Protein AF-A0A3R7ERL3-F1 (afdb_monomer_lite)

pLDDT: mean 89.27, std 12.51, range [30.55, 97.81]

InterPro domains:
  IPR003609 PAN/Apple domain [PF00024] (149-181)

Sequence (217 aa):
MCKRYGAARGHLAFLVGRNTRRVMPHLPTSTNLWLGFNWFLTTPNHSAVGWHDVDPRTPQYTTVGNEILWDPKDPLGTEPVVVSKCLTKTMFDCSVLCQLVPLTVYCEYGGQLPSENRQQLYRSDFPVQLKDNFILSSTKFLGCYREILTNSVTECAHRCTVNMECRSFYYGEYNLRCIHTLHADSLLPSAFVMNPAGWKRFAKTPNPDNRQIKGEP

Radius of gyration: 17.84 Å; chains: 1; bounding box: 47×38×49 Å

Organism: Clonorchis sinensis (NCBI:txid79923)

Foldseek 3Di:
DQCVVQVVVQFDKAFAALCLVVPLVVDALQAKAFGQWWDFQDQFAQALWAIAGLQLQARLDIDPRPSAQADPCPDPRHATGKMARSNVRHIYGAFPVRPPGDHDTDMDTNGGNDPDDDPWAWDQCPPHNCPLVLEDADPRRDADKDKDDDQDPVVLVVVLRVDPQFFKWKAAPVVRIIMTGGSHDHRHYCVVPPDSPRITMIGTDRDPPPVVVPDDD

Structure (mmCIF, N/CA/C/O backbone):
data_AF-A0A3R7ERL3-F1
#
_entry.id   AF-A0A3R7ERL3-F1
#
loop_
_atom_site.group_PDB
_atom_site.id
_atom_site.type_symbol
_atom_site.label_atom_id
_atom_site.label_alt_id
_atom_site.label_comp_id
_atom_site.label_asym_id
_atom_site.label_entity_id
_atom_site.label_seq_id
_atom_site.pdbx_PDB_ins_code
_atom_site.Cartn_x
_atom_site.Cartn_y
_atom_site.Cartn_z
_atom_site.occupancy
_atom_site.B_iso_or_equiv
_atom_site.auth_seq_id
_atom_site.auth_comp_id
_atom_site.auth_asym_id
_atom_site.auth_atom_id
_atom_site.pdbx_PDB_model_num
ATOM 1 N N . MET A 1 1 ? -4.818 -10.607 -7.099 1.00 87.06 1 MET A N 1
ATOM 2 C CA . MET A 1 1 ? -4.279 -11.777 -7.838 1.00 87.06 1 MET A CA 1
ATOM 3 C C . MET A 1 1 ? -3.222 -12.538 -7.033 1.00 87.06 1 MET A C 1
ATOM 5 O O . MET A 1 1 ? -3.475 -13.689 -6.694 1.00 87.06 1 MET A O 1
ATOM 9 N N . CYS A 1 2 ? -2.106 -11.905 -6.642 1.00 95.19 2 CYS A N 1
ATOM 10 C CA . CYS A 1 2 ? -1.005 -12.578 -5.932 1.00 95.19 2 CYS A CA 1
ATOM 11 C C . CYS A 1 2 ? -1.406 -13.307 -4.649 1.00 95.19 2 CYS A C 1
ATOM 13 O O . CYS A 1 2 ? -1.001 -14.449 -4.459 1.00 95.19 2 CYS A O 1
ATOM 15 N N . LYS A 1 3 ? -2.302 -12.732 -3.838 1.00 92.00 3 LYS A N 1
ATOM 16 C CA . LYS A 1 3 ? -2.839 -13.422 -2.658 1.00 92.00 3 LYS A CA 1
ATOM 17 C C . LYS A 1 3 ? -3.439 -14.789 -2.987 1.00 92.00 3 LYS A C 1
ATOM 19 O O . LYS A 1 3 ? -3.147 -15.758 -2.300 1.00 92.00 3 LYS A O 1
ATOM 24 N N . ARG A 1 4 ? -4.285 -14.878 -4.021 1.00 93.44 4 ARG A N 1
ATOM 25 C CA . ARG A 1 4 ? -4.931 -16.148 -4.403 1.00 93.44 4 ARG A CA 1
ATOM 26 C C . ARG A 1 4 ? -3.891 -17.148 -4.909 1.00 93.44 4 ARG A C 1
ATOM 28 O O . ARG A 1 4 ? -3.931 -18.308 -4.519 1.00 93.44 4 ARG A O 1
ATOM 35 N N . TYR A 1 5 ? -2.942 -16.672 -5.716 1.00 94.31 5 TYR A N 1
ATOM 36 C CA . TYR A 1 5 ? -1.842 -17.482 -6.237 1.00 94.31 5 TYR A CA 1
ATOM 37 C C . TYR A 1 5 ? -0.974 -18.091 -5.124 1.00 94.31 5 TYR A C 1
ATOM 39 O O . TYR A 1 5 ? -0.677 -19.287 -5.165 1.00 94.31 5 TYR A O 1
ATOM 47 N N . GLY A 1 6 ? -0.597 -17.280 -4.130 1.00 94.88 6 GLY A N 1
ATOM 48 C CA . GLY A 1 6 ? 0.190 -17.720 -2.980 1.00 94.88 6 GLY A CA 1
ATOM 49 C C . GLY A 1 6 ? -0.596 -18.641 -2.051 1.00 94.88 6 GLY A C 1
ATOM 50 O O . GLY A 1 6 ? -0.117 -19.722 -1.722 1.00 94.88 6 GLY A O 1
ATOM 51 N N . ALA A 1 7 ? -1.829 -18.272 -1.693 1.00 92.50 7 ALA A N 1
ATOM 52 C CA . ALA A 1 7 ? -2.660 -19.050 -0.772 1.00 92.50 7 ALA A CA 1
ATOM 53 C C . ALA A 1 7 ? -2.916 -20.482 -1.264 1.00 92.50 7 ALA A C 1
ATOM 55 O O . ALA A 1 7 ? -2.857 -21.411 -0.465 1.00 92.50 7 ALA A O 1
ATOM 56 N N . ALA A 1 8 ? -3.100 -20.679 -2.575 1.00 94.81 8 ALA A N 1
ATOM 57 C CA . ALA A 1 8 ? -3.238 -22.008 -3.182 1.00 94.81 8 ALA A CA 1
ATOM 58 C C . ALA A 1 8 ? -2.006 -22.919 -2.986 1.00 94.81 8 ALA A C 1
ATOM 60 O O . ALA A 1 8 ? -2.077 -24.113 -3.253 1.00 94.81 8 ALA A O 1
ATOM 61 N N . ARG A 1 9 ? -0.875 -22.357 -2.547 1.00 94.25 9 ARG A N 1
ATOM 62 C CA . ARG A 1 9 ? 0.394 -23.050 -2.283 1.00 94.25 9 ARG A CA 1
ATOM 63 C C . ARG A 1 9 ? 0.822 -22.954 -0.816 1.00 94.25 9 ARG A C 1
ATOM 65 O O . ARG A 1 9 ? 1.946 -23.309 -0.497 1.00 94.25 9 ARG A O 1
ATOM 72 N N . GLY A 1 10 ? -0.026 -22.416 0.065 1.00 92.94 10 GLY A N 1
ATOM 73 C CA . GLY A 1 10 ? 0.361 -22.124 1.449 1.00 92.94 10 GLY A CA 1
ATOM 74 C C . GLY A 1 10 ? 1.399 -21.002 1.570 1.00 92.94 10 GLY A C 1
ATOM 75 O O . GLY A 1 10 ? 2.072 -20.890 2.585 1.00 92.94 10 GLY A O 1
ATOM 76 N N . HIS A 1 11 ? 1.552 -20.157 0.549 1.00 94.69 11 HIS A N 1
ATOM 77 C CA . HIS A 1 11 ? 2.588 -19.130 0.482 1.00 94.69 11 HIS A CA 1
ATOM 78 C C . HIS A 1 11 ? 2.022 -17.717 0.643 1.00 94.69 11 HIS A C 1
ATOM 80 O O . HIS A 1 11 ? 0.964 -17.371 0.111 1.00 94.69 11 HIS A O 1
ATOM 86 N N . LEU A 1 12 ? 2.776 -16.857 1.323 1.00 93.69 12 LEU A N 1
ATOM 87 C CA . LEU A 1 12 ? 2.613 -15.420 1.196 1.00 93.69 12 LEU A CA 1
ATOM 88 C C . LEU A 1 12 ? 3.089 -15.007 -0.201 1.00 93.69 12 LEU A C 1
ATOM 90 O O . LEU A 1 12 ? 4.223 -15.290 -0.584 1.00 93.69 12 LEU A O 1
ATOM 94 N N . ALA A 1 13 ? 2.234 -14.315 -0.950 1.00 96.12 13 ALA A N 1
ATOM 95 C CA . ALA A 1 13 ? 2.609 -13.717 -2.223 1.00 96.12 13 ALA A CA 1
ATOM 96 C C . ALA A 1 13 ? 1.961 -12.341 -2.406 1.00 96.12 13 ALA A C 1
ATOM 98 O O . ALA A 1 13 ? 0.773 -12.154 -2.123 1.00 96.12 13 ALA A O 1
ATOM 99 N N . PHE A 1 14 ? 2.741 -11.385 -2.901 1.00 96.06 14 PHE A N 1
ATOM 100 C CA . PHE A 1 14 ? 2.357 -9.981 -3.085 1.00 96.06 14 PHE A CA 1
ATOM 101 C C . PHE A 1 14 ? 2.966 -9.427 -4.384 1.00 96.06 14 PHE A C 1
ATOM 103 O O . PHE A 1 14 ? 3.685 -10.145 -5.070 1.00 96.06 14 PHE A O 1
ATOM 110 N N . LEU A 1 15 ? 2.611 -8.205 -4.788 1.00 96.69 15 LEU A N 1
ATOM 111 C CA . LEU A 1 15 ? 3.139 -7.607 -6.022 1.00 96.69 15 LEU A CA 1
ATOM 112 C C . LEU A 1 15 ? 4.624 -7.274 -5.866 1.00 96.69 15 LEU A C 1
ATOM 114 O O . LEU A 1 15 ? 5.029 -6.787 -4.816 1.00 96.69 15 LEU A O 1
ATOM 118 N N . VAL A 1 16 ? 5.420 -7.479 -6.914 1.00 96.25 16 VAL A N 1
ATOM 119 C CA . VAL A 1 16 ? 6.830 -7.058 -6.915 1.00 96.25 16 VAL A CA 1
ATOM 120 C C . VAL A 1 16 ? 6.903 -5.527 -6.853 1.00 96.25 16 VAL A C 1
ATOM 122 O O . VAL A 1 16 ? 6.388 -4.856 -7.743 1.00 96.25 16 VAL A O 1
ATOM 125 N N . GLY A 1 17 ? 7.535 -4.968 -5.819 1.00 95.75 17 GLY A N 1
ATOM 126 C CA . GLY A 1 17 ? 7.789 -3.527 -5.680 1.00 95.75 17 GLY A CA 1
ATOM 127 C C . GLY A 1 17 ? 9.286 -3.233 -5.603 1.00 95.75 17 GLY A C 1
ATOM 128 O O . GLY A 1 17 ? 9.951 -3.160 -6.633 1.00 95.75 17 GLY A O 1
ATOM 129 N N . ARG A 1 18 ? 9.875 -3.133 -4.412 1.00 95.00 18 ARG A N 1
ATOM 130 C CA . ARG A 1 18 ? 11.307 -2.797 -4.218 1.00 95.00 18 ARG A CA 1
ATOM 131 C C . ARG A 1 18 ? 12.313 -3.679 -4.965 1.00 95.00 18 ARG A C 1
ATOM 133 O O . ARG A 1 18 ? 13.394 -3.219 -5.320 1.00 95.00 18 ARG A O 1
ATOM 140 N N . ASN A 1 19 ? 11.963 -4.931 -5.255 1.00 94.81 19 ASN A N 1
ATOM 141 C CA . ASN A 1 19 ? 12.823 -5.852 -6.004 1.00 94.81 19 ASN A CA 1
ATOM 142 C C . ASN A 1 19 ? 12.667 -5.739 -7.528 1.00 94.81 19 ASN A C 1
ATOM 144 O O . ASN A 1 19 ? 13.326 -6.471 -8.267 1.00 94.81 19 ASN A O 1
ATOM 148 N N . THR A 1 20 ? 11.844 -4.814 -8.025 1.00 93.12 20 THR A N 1
ATOM 149 C CA . THR A 1 20 ? 11.522 -4.681 -9.452 1.00 93.12 20 THR A CA 1
ATOM 150 C C . THR A 1 20 ? 12.764 -4.563 -10.335 1.00 93.12 20 THR A C 1
ATOM 152 O O . THR A 1 20 ? 12.839 -5.228 -11.366 1.00 93.12 20 THR A O 1
ATOM 155 N N . ARG A 1 21 ? 13.786 -3.804 -9.913 1.00 91.38 21 ARG A N 1
ATOM 156 C CA . ARG A 1 21 ? 15.048 -3.655 -10.668 1.00 91.38 21 ARG A CA 1
ATOM 157 C C . ARG A 1 21 ? 15.797 -4.971 -10.884 1.00 91.38 21 ARG A C 1
ATOM 159 O O . ARG A 1 21 ? 16.542 -5.086 -11.848 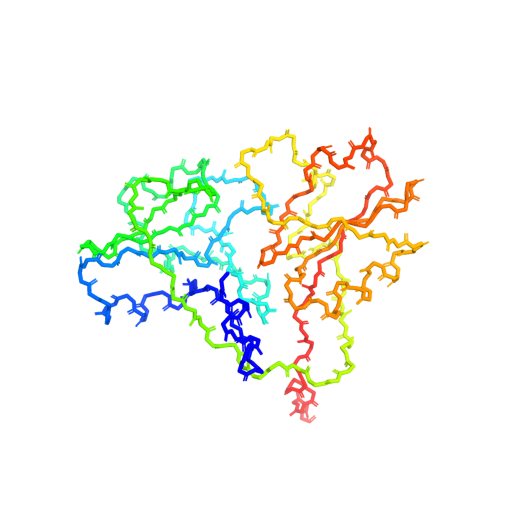1.00 91.38 21 ARG A O 1
ATOM 166 N N . ARG A 1 22 ? 15.600 -5.957 -10.003 1.00 92.00 22 ARG A N 1
ATOM 167 C CA . ARG A 1 22 ? 16.187 -7.298 -10.133 1.00 92.00 22 ARG A CA 1
ATOM 168 C C . ARG A 1 22 ? 15.366 -8.195 -11.050 1.00 92.00 22 ARG A C 1
ATOM 170 O O . ARG A 1 22 ? 15.926 -9.086 -11.663 1.00 92.00 22 ARG A O 1
ATOM 177 N N . VAL A 1 23 ? 14.056 -7.973 -11.145 1.00 90.38 23 VAL A N 1
ATOM 178 C CA . VAL A 1 23 ? 13.149 -8.810 -11.945 1.00 90.38 23 VAL A CA 1
ATOM 179 C C . VAL A 1 23 ? 13.095 -8.331 -13.397 1.00 90.38 23 VAL A C 1
ATOM 181 O O . VAL A 1 23 ? 13.226 -9.129 -14.320 1.00 90.38 23 VAL A O 1
ATOM 184 N N . MET A 1 24 ? 12.946 -7.023 -13.615 1.00 90.31 24 MET A N 1
ATOM 185 C CA . MET A 1 24 ? 12.706 -6.417 -14.931 1.00 90.31 24 MET A CA 1
ATOM 186 C C . MET A 1 24 ? 13.712 -6.754 -16.046 1.00 90.31 24 MET A C 1
ATOM 188 O O . MET A 1 24 ? 13.257 -6.915 -17.188 1.00 90.31 24 MET A O 1
ATOM 192 N N . PRO A 1 25 ? 15.033 -6.860 -15.788 1.00 89.56 25 PRO A N 1
ATOM 193 C CA . PRO A 1 25 ? 16.007 -7.240 -16.815 1.00 89.56 25 PRO A CA 1
ATOM 194 C C . PRO A 1 25 ? 15.773 -8.638 -17.397 1.00 89.56 25 PRO A C 1
ATOM 196 O O . PRO A 1 25 ? 16.150 -8.894 -18.534 1.00 89.56 25 PRO A O 1
ATOM 199 N N . HIS A 1 26 ? 15.120 -9.526 -16.645 1.00 91.06 26 HIS A N 1
ATOM 200 C CA . HIS A 1 26 ? 14.852 -10.906 -17.056 1.00 91.06 26 HIS A CA 1
ATOM 201 C C . HIS A 1 26 ? 13.493 -11.084 -17.740 1.00 91.06 26 HIS A C 1
ATOM 203 O O . HIS A 1 26 ? 13.144 -12.195 -18.133 1.00 91.06 26 HIS A O 1
ATOM 209 N N . LEU A 1 27 ? 12.705 -10.013 -17.868 1.00 89.75 27 LEU A N 1
ATOM 210 C CA . LEU A 1 27 ? 11.379 -10.080 -18.473 1.00 89.75 27 LEU A CA 1
ATOM 211 C C . LEU A 1 27 ? 11.410 -9.697 -19.954 1.00 89.75 27 LEU A C 1
ATOM 213 O O . LEU A 1 27 ? 12.173 -8.795 -20.332 1.00 89.75 27 LEU A O 1
ATOM 217 N N . PRO A 1 28 ? 10.522 -10.292 -20.777 1.00 90.44 28 PRO A N 1
ATOM 218 C CA . PRO A 1 28 ? 10.397 -9.935 -22.183 1.00 90.44 28 PRO A CA 1
ATOM 219 C C . PRO A 1 28 ? 10.205 -8.429 -22.382 1.00 90.44 28 PRO A C 1
ATOM 221 O O . PRO A 1 28 ? 9.516 -7.758 -21.608 1.00 90.44 28 PRO A O 1
ATOM 224 N N . THR A 1 29 ? 10.761 -7.895 -23.467 1.00 89.69 29 THR A N 1
ATOM 225 C CA . THR A 1 29 ? 10.636 -6.478 -23.856 1.00 89.69 29 THR A CA 1
ATOM 226 C C . THR A 1 29 ? 9.218 -6.077 -24.272 1.00 89.69 29 THR A C 1
ATOM 228 O O . THR A 1 29 ? 8.985 -4.915 -24.571 1.00 89.69 29 THR A O 1
ATOM 231 N N . SER A 1 30 ? 8.253 -7.000 -24.233 1.00 91.56 30 SER A N 1
ATOM 232 C CA . SER A 1 30 ? 6.819 -6.759 -24.432 1.00 91.56 30 SER A CA 1
ATOM 233 C C . SER A 1 30 ? 6.006 -6.703 -23.129 1.00 91.56 30 SER A C 1
ATOM 235 O O . SER A 1 30 ? 4.799 -6.486 -23.172 1.00 91.56 30 SER A O 1
ATOM 237 N N . THR A 1 31 ? 6.628 -6.908 -21.961 1.00 93.69 31 THR A N 1
ATOM 238 C CA . THR A 1 31 ? 5.914 -7.070 -20.681 1.00 93.69 31 THR A CA 1
ATOM 239 C C . THR A 1 31 ? 5.976 -5.809 -19.821 1.00 93.69 31 THR A C 1
ATOM 241 O O . THR A 1 31 ? 7.000 -5.543 -19.189 1.00 93.69 31 THR A O 1
ATOM 244 N N . ASN A 1 32 ? 4.897 -5.020 -19.787 1.00 95.12 32 ASN A N 1
ATOM 245 C CA . ASN A 1 32 ? 4.744 -3.958 -18.786 1.00 95.12 32 ASN A CA 1
ATOM 246 C C . ASN A 1 32 ? 4.289 -4.575 -17.463 1.00 95.12 32 ASN A C 1
ATOM 248 O O . ASN A 1 32 ? 3.564 -5.575 -17.468 1.00 95.12 32 ASN A O 1
ATOM 252 N N . LEU A 1 33 ? 4.681 -3.988 -16.335 1.00 95.25 33 LEU A N 1
ATOM 253 C CA . LEU A 1 33 ? 4.389 -4.556 -15.021 1.00 95.25 33 LEU A CA 1
ATOM 254 C C . LEU A 1 33 ? 3.518 -3.645 -14.187 1.00 95.25 33 LEU A C 1
ATOM 256 O O . LEU A 1 33 ? 3.777 -2.448 -14.086 1.00 95.25 33 LEU A O 1
ATOM 260 N N . TRP A 1 34 ? 2.549 -4.260 -13.517 1.00 96.44 34 TRP A N 1
ATOM 261 C CA . TRP A 1 34 ? 1.914 -3.668 -12.352 1.00 96.44 34 TRP A CA 1
ATOM 262 C C . TRP A 1 34 ? 2.813 -3.870 -11.130 1.00 96.44 34 TRP A C 1
ATOM 264 O O . TRP A 1 34 ? 3.069 -5.017 -10.749 1.00 96.44 34 TRP A O 1
ATOM 274 N N . LEU A 1 35 ? 3.276 -2.783 -10.507 1.00 97.19 35 LEU A N 1
ATOM 275 C CA . LEU A 1 35 ? 4.222 -2.860 -9.394 1.00 97.19 35 LEU A CA 1
ATOM 276 C C . LEU A 1 35 ? 3.545 -2.723 -8.030 1.00 97.19 35 LEU A C 1
ATOM 278 O O . LEU A 1 35 ? 2.427 -2.233 -7.883 1.00 97.19 35 LEU A O 1
ATOM 282 N N . GLY A 1 36 ? 4.262 -3.181 -7.012 1.00 96.81 36 GLY A N 1
ATOM 283 C CA . GLY A 1 36 ? 3.888 -3.128 -5.605 1.00 96.81 36 GLY A CA 1
ATOM 284 C C . GLY A 1 36 ? 4.205 -1.807 -4.907 1.00 96.81 36 GLY A C 1
ATOM 285 O O . GLY A 1 36 ? 4.304 -1.807 -3.686 1.00 96.81 36 GLY A O 1
ATOM 286 N N . PHE A 1 37 ? 4.390 -0.711 -5.645 1.00 97.50 37 PHE A N 1
ATOM 287 C CA . PHE A 1 37 ? 4.603 0.616 -5.066 1.00 97.50 37 PHE A CA 1
ATOM 288 C C . PHE A 1 37 ? 3.313 1.429 -5.040 1.00 97.50 37 PHE A C 1
ATOM 290 O O . PHE A 1 37 ? 2.512 1.354 -5.975 1.00 97.50 37 PHE A O 1
ATOM 297 N N . ASN A 1 38 ? 3.121 2.218 -3.983 1.00 96.44 38 ASN A N 1
ATOM 298 C CA . ASN A 1 38 ? 1.944 3.061 -3.844 1.00 96.44 38 ASN A CA 1
ATOM 299 C C . ASN A 1 38 ? 2.165 4.322 -2.997 1.00 96.44 38 ASN A C 1
ATOM 301 O O . ASN A 1 38 ? 3.114 4.413 -2.218 1.00 96.44 38 ASN A O 1
ATOM 305 N N . TRP A 1 39 ? 1.216 5.246 -3.111 1.00 94.88 39 TRP A N 1
ATOM 306 C CA . TRP A 1 39 ? 1.140 6.486 -2.347 1.00 94.88 39 TRP A CA 1
ATOM 307 C C . TRP A 1 39 ? -0.280 6.701 -1.795 1.00 94.88 39 TRP A C 1
ATOM 309 O O . TRP A 1 39 ? -0.893 7.746 -1.977 1.00 94.88 39 TRP A O 1
ATOM 319 N N . PHE A 1 40 ? -0.863 5.678 -1.162 1.00 94.56 40 PHE A N 1
ATOM 320 C CA . PHE A 1 40 ? -2.238 5.770 -0.648 1.00 94.56 40 PHE A CA 1
ATOM 321 C C . PHE A 1 40 ? -2.350 6.360 0.764 1.00 94.56 40 PHE A C 1
ATOM 323 O O . PHE A 1 40 ? -3.440 6.757 1.184 1.00 94.56 40 PHE A O 1
ATOM 330 N N . LEU A 1 41 ? -1.255 6.364 1.529 1.00 92.25 41 LEU A N 1
ATOM 331 C CA . LEU A 1 41 ? -1.264 6.737 2.947 1.00 92.25 41 LEU A CA 1
ATOM 332 C C . LEU A 1 41 ? -1.174 8.253 3.180 1.00 92.25 41 LEU A C 1
ATOM 334 O O . LEU A 1 41 ? -1.542 8.740 4.244 1.00 92.25 41 LEU A O 1
ATOM 338 N N . THR A 1 42 ? -0.701 9.000 2.186 1.00 89.31 42 THR A N 1
ATOM 339 C CA . THR A 1 42 ? -0.671 10.469 2.173 1.00 89.31 42 THR A CA 1
ATOM 340 C C . THR A 1 42 ? -1.040 10.967 0.774 1.00 89.31 42 THR A C 1
ATOM 342 O O . THR A 1 42 ? -1.341 10.164 -0.106 1.00 89.31 42 THR A O 1
ATOM 345 N N . THR A 1 43 ? -1.053 12.279 0.545 1.00 87.00 43 THR A N 1
ATOM 346 C CA . THR A 1 43 ? -1.304 12.829 -0.794 1.00 87.00 43 THR A CA 1
ATOM 347 C C . THR A 1 43 ? -0.059 12.671 -1.676 1.00 87.00 43 THR A C 1
ATOM 349 O O . THR A 1 43 ? 1.019 13.076 -1.226 1.00 87.00 43 THR A O 1
ATOM 352 N N . PRO A 1 44 ? -0.183 12.125 -2.905 1.00 87.38 44 PRO A N 1
ATOM 353 C CA . PRO A 1 44 ? 0.922 12.049 -3.861 1.00 87.38 44 PRO A CA 1
ATOM 354 C C . PRO A 1 44 ? 1.560 13.414 -4.140 1.00 87.38 44 PRO A C 1
ATOM 356 O O . PRO A 1 44 ? 0.904 14.453 -4.050 1.00 87.38 44 PRO A O 1
ATOM 359 N N . ASN A 1 45 ? 2.850 13.406 -4.471 1.00 90.44 45 ASN A N 1
ATOM 360 C CA . ASN A 1 45 ? 3.600 14.585 -4.895 1.00 90.44 45 ASN A CA 1
ATOM 361 C C . ASN A 1 45 ? 4.685 14.190 -5.917 1.00 90.44 45 ASN A C 1
ATOM 363 O O . ASN A 1 45 ? 4.873 13.013 -6.209 1.00 90.44 45 ASN A O 1
ATOM 367 N N . HIS A 1 46 ? 5.409 15.169 -6.463 1.00 94.19 46 HIS A N 1
ATOM 368 C CA . HIS A 1 46 ? 6.439 14.951 -7.492 1.00 94.19 46 HIS A CA 1
ATOM 369 C C . HIS A 1 46 ? 7.732 14.276 -6.987 1.00 94.19 46 HIS A C 1
ATOM 371 O O . HIS A 1 46 ? 8.724 14.207 -7.709 1.00 94.19 46 HIS A O 1
ATOM 377 N N . SER A 1 47 ? 7.774 13.815 -5.737 1.00 95.00 47 SER A N 1
ATOM 378 C CA . SER A 1 47 ? 8.975 13.237 -5.143 1.00 95.00 47 SER A CA 1
ATOM 379 C C . SER A 1 47 ? 9.156 11.770 -5.524 1.00 95.00 47 SER A C 1
ATOM 381 O O . SER A 1 47 ? 8.236 10.954 -5.462 1.00 95.00 47 SER A O 1
ATOM 383 N N . ALA A 1 48 ? 10.403 11.396 -5.806 1.00 95.06 48 ALA A N 1
ATOM 384 C CA . ALA A 1 48 ? 10.825 10.000 -5.892 1.00 95.06 48 ALA A CA 1
ATOM 385 C C . ALA A 1 48 ? 10.955 9.319 -4.510 1.00 95.06 48 ALA A C 1
ATOM 387 O O . ALA A 1 48 ? 11.088 8.095 -4.428 1.00 95.06 48 ALA A O 1
ATOM 388 N N . VAL A 1 49 ? 10.940 10.100 -3.427 1.00 95.62 49 VAL A N 1
ATOM 389 C CA . VAL A 1 49 ? 11.100 9.663 -2.031 1.00 95.62 49 VAL A CA 1
ATOM 390 C C . VAL A 1 49 ? 9.734 9.516 -1.378 1.00 95.62 49 VAL A C 1
ATOM 392 O O . VAL A 1 49 ? 8.939 10.447 -1.462 1.00 95.62 49 VAL A O 1
ATOM 395 N N . GLY A 1 50 ? 9.497 8.416 -0.662 1.00 95.12 50 GLY A N 1
ATOM 396 C CA . GLY A 1 50 ? 8.279 8.217 0.133 1.00 95.12 50 GLY A CA 1
ATOM 397 C C . GLY A 1 50 ? 7.278 7.205 -0.428 1.00 95.12 50 GLY A C 1
ATOM 398 O O . GLY A 1 50 ? 6.265 6.952 0.217 1.00 95.12 50 GLY A O 1
ATOM 399 N N . TRP A 1 51 ? 7.558 6.574 -1.573 1.00 96.69 51 TRP A N 1
ATOM 400 C CA . TRP A 1 51 ? 6.682 5.541 -2.135 1.00 96.69 51 TRP A CA 1
ATOM 401 C C . TRP A 1 51 ? 6.709 4.287 -1.260 1.00 96.69 51 TRP A C 1
ATOM 403 O O . TRP A 1 51 ? 7.778 3.737 -0.992 1.00 96.69 51 TRP A O 1
ATOM 413 N N . HIS A 1 52 ? 5.540 3.814 -0.837 1.00 96.88 52 HIS A N 1
ATOM 414 C CA . HIS A 1 52 ? 5.396 2.628 0.004 1.00 96.88 52 HIS A CA 1
ATOM 415 C C . HIS A 1 52 ? 5.419 1.344 -0.822 1.00 96.88 52 HIS A C 1
ATOM 417 O O . HIS A 1 52 ? 4.852 1.293 -1.912 1.00 96.88 52 HIS A O 1
ATOM 423 N N . ASP A 1 53 ? 5.997 0.282 -0.267 1.00 96.94 53 ASP A N 1
ATOM 424 C CA . ASP A 1 53 ? 5.966 -1.068 -0.840 1.00 96.94 53 ASP A CA 1
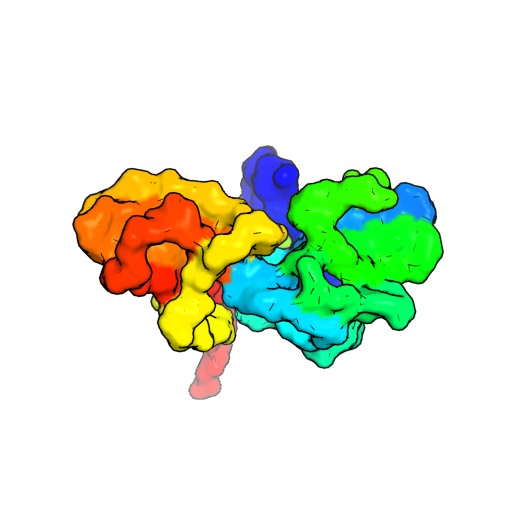ATOM 425 C C . ASP A 1 53 ? 4.853 -1.924 -0.198 1.00 96.94 53 ASP A C 1
ATOM 427 O O . ASP A 1 53 ? 4.509 -1.744 0.971 1.00 96.94 53 ASP A O 1
ATOM 431 N N . VAL A 1 54 ? 4.257 -2.852 -0.955 1.00 96.19 54 VAL A N 1
ATOM 432 C CA . VAL A 1 54 ? 3.152 -3.711 -0.473 1.00 96.19 54 VAL A CA 1
ATOM 433 C C . VAL A 1 54 ? 3.598 -4.959 0.305 1.00 96.19 54 VAL A C 1
ATOM 435 O O . VAL A 1 54 ? 2.734 -5.735 0.747 1.00 96.19 54 VAL A O 1
ATOM 438 N N . ASP A 1 55 ? 4.906 -5.192 0.469 1.00 95.69 55 ASP A N 1
ATOM 439 C CA . ASP A 1 55 ? 5.444 -6.305 1.250 1.00 95.69 55 ASP A CA 1
ATOM 440 C C . ASP A 1 55 ? 5.011 -6.191 2.726 1.00 95.69 55 ASP A C 1
ATOM 442 O O . ASP A 1 55 ? 5.487 -5.317 3.459 1.00 95.69 55 ASP A O 1
ATOM 446 N N . PRO A 1 56 ? 4.147 -7.101 3.221 1.00 93.25 56 PRO A N 1
ATOM 447 C CA . PRO A 1 56 ? 3.652 -7.036 4.595 1.00 93.25 56 PRO A CA 1
ATOM 448 C C . PRO A 1 56 ? 4.719 -7.267 5.660 1.00 93.25 56 PRO A C 1
ATOM 450 O O . PRO A 1 56 ? 4.438 -7.060 6.837 1.00 93.25 56 PRO A O 1
ATOM 453 N N . ARG A 1 57 ? 5.901 -7.763 5.289 1.00 92.44 57 ARG A N 1
ATOM 454 C CA . ARG A 1 57 ? 6.984 -8.047 6.237 1.00 92.44 57 ARG A CA 1
ATOM 455 C C . ARG A 1 57 ? 7.747 -6.783 6.612 1.00 92.44 57 ARG A C 1
ATOM 457 O O . ARG A 1 57 ? 8.367 -6.738 7.667 1.00 92.44 57 ARG A O 1
ATOM 464 N N . THR A 1 58 ? 7.697 -5.762 5.758 1.00 94.56 58 THR A N 1
ATOM 465 C CA . THR A 1 58 ? 8.366 -4.475 5.978 1.00 94.56 58 THR A CA 1
ATOM 466 C C . THR A 1 58 ? 7.419 -3.306 5.700 1.00 94.56 58 THR A C 1
ATOM 468 O O . THR A 1 58 ? 7.680 -2.516 4.792 1.00 94.56 58 THR A O 1
ATOM 471 N N . PRO A 1 59 ? 6.317 -3.171 6.459 1.00 94.69 59 PRO A N 1
ATOM 472 C CA . PRO A 1 59 ? 5.309 -2.133 6.237 1.00 94.69 59 PRO A CA 1
ATOM 473 C C . PRO A 1 59 ? 5.823 -0.695 6.441 1.00 94.69 59 PRO A C 1
ATOM 475 O O . PRO A 1 59 ? 5.153 0.257 6.057 1.00 94.69 59 PRO A O 1
ATOM 478 N N . GLN A 1 60 ? 7.009 -0.521 7.030 1.00 95.25 60 GLN A N 1
ATOM 479 C CA . GLN A 1 60 ? 7.699 0.764 7.170 1.00 95.25 60 GLN A CA 1
ATOM 480 C C . GLN A 1 60 ? 8.498 1.183 5.936 1.00 95.25 60 GLN A C 1
ATOM 482 O O . GLN A 1 60 ? 9.007 2.299 5.906 1.00 95.25 60 GLN A O 1
ATOM 487 N N . TYR A 1 61 ? 8.697 0.287 4.968 1.00 96.38 61 TYR A N 1
ATOM 488 C CA . TYR A 1 61 ? 9.558 0.582 3.833 1.00 96.38 61 TYR A CA 1
ATOM 489 C C . TYR A 1 61 ? 8.967 1.714 2.985 1.00 96.38 61 TYR A C 1
ATOM 491 O O . TYR A 1 61 ? 7.809 1.654 2.560 1.00 96.38 61 TYR A O 1
ATOM 499 N N . THR A 1 62 ? 9.806 2.704 2.702 1.00 96.94 62 THR A N 1
ATOM 500 C CA . THR A 1 62 ? 9.564 3.762 1.727 1.00 96.94 62 THR A CA 1
ATOM 501 C C . THR A 1 62 ? 10.802 3.954 0.864 1.00 96.94 62 THR A C 1
ATOM 503 O O . THR A 1 62 ? 11.921 3.660 1.292 1.00 96.94 62 THR A O 1
ATOM 506 N N . THR A 1 63 ? 10.611 4.436 -0.361 1.00 97.00 63 THR A N 1
ATOM 507 C CA . THR A 1 63 ? 11.735 4.771 -1.240 1.00 97.00 63 THR A CA 1
ATOM 508 C C . THR A 1 63 ? 12.532 5.954 -0.702 1.00 97.00 63 THR A C 1
ATOM 510 O O . THR A 1 63 ? 11.956 6.914 -0.185 1.00 97.00 63 THR A O 1
ATOM 513 N N . VAL A 1 64 ? 13.851 5.916 -0.891 1.00 95.88 64 VAL A N 1
ATOM 514 C CA . VAL A 1 64 ? 14.772 7.029 -0.603 1.00 95.88 64 VAL A CA 1
ATOM 515 C C . VAL A 1 64 ? 15.250 7.761 -1.862 1.00 95.88 64 VAL A C 1
ATOM 517 O O . VAL A 1 64 ? 16.038 8.698 -1.769 1.00 95.88 64 VAL A O 1
ATOM 520 N N . GLY A 1 65 ? 14.745 7.375 -3.038 1.00 92.19 65 GLY A N 1
ATOM 521 C CA . GLY A 1 65 ? 14.780 8.160 -4.279 1.00 92.19 65 GLY A CA 1
ATOM 522 C C . GLY A 1 65 ? 15.314 7.398 -5.490 1.00 92.19 65 GLY A C 1
ATOM 523 O O . GLY A 1 65 ? 14.909 7.665 -6.617 1.00 92.19 65 GLY A O 1
ATOM 524 N N . ASN A 1 66 ? 16.165 6.398 -5.263 1.00 91.69 66 ASN A N 1
ATOM 525 C CA . ASN A 1 66 ? 16.872 5.669 -6.316 1.00 91.69 66 ASN A CA 1
ATOM 526 C C . ASN A 1 66 ? 16.376 4.233 -6.482 1.00 91.69 66 ASN A C 1
ATOM 528 O O . ASN A 1 66 ? 17.089 3.422 -7.059 1.00 91.69 66 ASN A O 1
ATOM 532 N N . GLU A 1 67 ? 15.208 3.865 -5.967 1.00 94.62 67 GLU A N 1
ATOM 533 C CA . GLU A 1 67 ? 14.678 2.501 -6.091 1.00 94.62 67 GLU A CA 1
ATOM 534 C C . GLU A 1 67 ? 13.708 2.360 -7.263 1.00 94.62 67 GLU A C 1
ATOM 536 O O . GLU A 1 67 ? 13.690 1.325 -7.934 1.00 94.62 67 GLU A O 1
ATOM 541 N N . ILE A 1 68 ? 12.983 3.427 -7.595 1.00 95.88 68 ILE A N 1
ATOM 542 C CA . ILE A 1 68 ? 12.119 3.502 -8.776 1.00 95.88 68 ILE A CA 1
ATOM 543 C C . ILE A 1 68 ? 12.923 4.150 -9.909 1.00 95.88 68 ILE A C 1
ATOM 545 O O . ILE A 1 68 ? 13.603 5.151 -9.704 1.00 95.88 68 ILE A O 1
ATOM 549 N N . LEU A 1 69 ? 12.962 3.516 -11.085 1.00 95.12 69 LEU A N 1
ATOM 550 C CA . LEU A 1 69 ? 13.625 4.075 -12.274 1.00 95.12 69 LEU A CA 1
ATOM 551 C C . LEU A 1 69 ? 12.625 4.951 -13.017 1.00 95.12 69 LEU A C 1
ATOM 553 O O . LEU A 1 69 ? 12.021 4.489 -13.979 1.00 95.12 69 LEU A O 1
ATOM 557 N N . TRP A 1 70 ? 12.400 6.169 -12.537 1.00 96.19 70 TRP A N 1
ATOM 558 C CA . TRP A 1 70 ? 11.391 7.049 -13.117 1.00 96.19 70 TRP A CA 1
ATOM 559 C C . TRP A 1 70 ? 11.645 7.348 -14.597 1.00 96.19 70 TRP A C 1
ATOM 561 O O . TRP A 1 70 ? 12.781 7.524 -15.040 1.00 96.19 70 TRP A O 1
ATOM 571 N N . ASP A 1 71 ? 10.565 7.386 -15.368 1.00 95.25 71 ASP A N 1
ATOM 572 C CA . ASP A 1 71 ? 10.539 8.007 -16.684 1.00 95.25 71 ASP A CA 1
ATOM 573 C C . ASP A 1 71 ? 10.852 9.511 -16.531 1.00 95.25 71 ASP A C 1
ATOM 575 O O . ASP A 1 71 ? 10.518 10.087 -15.496 1.00 95.25 71 ASP A O 1
ATOM 579 N N . PRO A 1 72 ? 11.485 10.186 -17.510 1.00 93.06 72 PRO A N 1
ATOM 580 C CA . PRO A 1 72 ? 11.964 11.563 -17.335 1.00 93.06 72 PRO A CA 1
ATOM 581 C C . PRO A 1 72 ? 10.945 12.616 -16.866 1.00 93.06 72 PRO A C 1
ATOM 583 O O . PRO A 1 72 ? 11.360 13.694 -16.447 1.00 93.06 72 PRO A O 1
ATOM 586 N N . LYS A 1 73 ? 9.637 12.356 -16.976 1.00 91.00 73 LYS A N 1
ATOM 587 C CA . LYS A 1 73 ? 8.566 13.275 -16.545 1.00 91.00 73 LYS A CA 1
ATOM 588 C C . LYS A 1 73 ? 7.827 12.811 -15.289 1.00 91.00 73 LYS A C 1
ATOM 590 O O . LYS A 1 73 ? 6.883 13.476 -14.875 1.00 91.00 73 LYS A O 1
ATOM 595 N N . ASP A 1 74 ? 8.251 11.699 -14.708 1.00 95.06 74 ASP A N 1
ATOM 596 C CA . ASP A 1 74 ? 7.590 11.046 -13.593 1.00 95.06 74 ASP A CA 1
ATOM 597 C C . ASP A 1 74 ? 8.407 11.174 -12.290 1.00 95.06 74 ASP A C 1
ATOM 599 O O . ASP A 1 74 ? 9.632 11.314 -12.332 1.00 95.06 74 ASP A O 1
ATOM 603 N N . PRO A 1 75 ? 7.751 11.101 -11.119 1.00 94.38 75 PRO A N 1
ATOM 604 C CA . PRO A 1 75 ? 6.302 11.013 -10.957 1.00 94.38 75 PRO A CA 1
ATOM 605 C C . PRO A 1 75 ? 5.604 12.350 -11.244 1.00 94.38 75 PRO A C 1
ATOM 607 O O . PRO A 1 75 ? 6.083 13.432 -10.885 1.00 94.38 75 PRO A O 1
ATOM 610 N N . LEU A 1 76 ? 4.420 12.275 -11.852 1.00 92.19 76 LEU A N 1
ATOM 611 C CA . LEU A 1 76 ? 3.545 13.430 -12.056 1.00 92.19 76 LEU A CA 1
ATOM 612 C C . LEU A 1 76 ? 2.937 13.930 -10.744 1.00 92.19 76 LEU A C 1
ATOM 614 O O . LEU A 1 76 ? 2.355 15.011 -10.716 1.00 92.19 76 LEU A O 1
ATOM 618 N N . GLY A 1 77 ? 3.037 13.150 -9.667 1.00 89.25 77 GLY A N 1
ATOM 619 C CA . GLY A 1 77 ? 2.625 13.551 -8.327 1.00 89.25 77 GLY A CA 1
ATOM 620 C C . GLY A 1 77 ? 1.120 13.672 -8.158 1.00 89.25 77 GLY A C 1
ATOM 621 O O . GLY A 1 77 ? 0.643 14.320 -7.232 1.00 89.25 77 GLY A O 1
ATOM 622 N N . THR A 1 78 ? 0.363 13.054 -9.059 1.00 89.88 78 THR A N 1
ATOM 623 C CA . THR A 1 78 ? -1.101 13.106 -9.059 1.00 89.88 78 THR A CA 1
ATOM 624 C C . THR A 1 78 ? -1.733 11.730 -9.101 1.00 89.88 78 THR A C 1
ATOM 626 O O . THR A 1 78 ? -2.963 11.649 -9.112 1.00 89.88 78 THR A O 1
ATOM 629 N N . GLU A 1 79 ? -0.919 10.676 -9.110 1.00 93.38 79 GLU A N 1
ATOM 630 C CA . GLU A 1 79 ? -1.348 9.301 -9.271 1.00 93.38 79 GLU A CA 1
ATOM 631 C C . GLU A 1 79 ? -0.715 8.394 -8.198 1.00 93.38 79 GLU A C 1
ATOM 633 O O . GLU A 1 79 ? 0.427 8.613 -7.796 1.00 93.38 79 GLU A O 1
ATOM 638 N N . PRO A 1 80 ? -1.451 7.401 -7.660 1.00 94.25 80 PRO A N 1
ATOM 639 C CA . PRO A 1 80 ? -1.043 6.732 -6.427 1.00 94.25 80 PRO A CA 1
ATOM 640 C C . PRO A 1 80 ? -0.345 5.384 -6.627 1.00 94.25 80 PRO A C 1
ATOM 642 O O . PRO A 1 80 ? 0.031 4.776 -5.629 1.00 94.25 80 PRO A O 1
ATOM 645 N N . VAL A 1 81 ? -0.223 4.857 -7.849 1.00 96.06 81 VAL A N 1
ATOM 646 C CA . VAL A 1 81 ? 0.433 3.561 -8.108 1.00 96.06 81 VAL A CA 1
ATOM 647 C C . VAL A 1 81 ? 1.538 3.698 -9.140 1.00 96.06 81 VAL A C 1
ATOM 649 O O . VAL A 1 81 ? 1.559 4.659 -9.898 1.00 96.06 81 VAL A O 1
ATOM 652 N N . VAL A 1 82 ? 2.440 2.719 -9.184 1.00 97.12 82 VAL A N 1
ATOM 653 C CA . VAL A 1 82 ? 3.564 2.703 -10.128 1.00 97.12 82 VAL A CA 1
ATOM 654 C C . VAL A 1 82 ? 3.456 1.500 -11.051 1.00 97.12 82 VAL A C 1
ATOM 656 O O . VAL A 1 82 ? 3.150 0.383 -10.624 1.00 97.12 82 VAL A O 1
ATOM 659 N N . VAL A 1 83 ? 3.764 1.719 -12.322 1.00 97.00 83 VAL A N 1
ATOM 660 C CA . VAL A 1 83 ? 3.875 0.665 -13.332 1.00 97.00 83 VAL A CA 1
ATOM 661 C C . VAL A 1 83 ? 5.195 0.797 -14.092 1.00 97.00 83 VAL A C 1
ATOM 663 O O . VAL A 1 83 ? 5.809 1.862 -14.092 1.00 97.00 83 VAL A O 1
ATOM 666 N N . SER A 1 84 ? 5.655 -0.276 -14.741 1.00 95.81 84 SER A N 1
ATOM 667 C CA . SER A 1 84 ? 6.890 -0.250 -15.540 1.00 95.81 84 SER A CA 1
ATOM 668 C C . SER A 1 84 ? 6.632 -0.369 -17.037 1.00 95.81 84 SER A C 1
ATOM 670 O O . SER A 1 84 ? 5.864 -1.236 -17.460 1.00 95.81 84 SER A O 1
ATOM 672 N N . LYS A 1 85 ? 7.384 0.385 -17.840 1.00 92.81 85 LYS A N 1
ATOM 673 C CA . LYS A 1 85 ? 7.457 0.233 -19.297 1.00 92.81 85 LYS A CA 1
ATOM 674 C C . LYS A 1 85 ? 8.429 -0.878 -19.680 1.00 92.81 85 LYS A C 1
ATOM 676 O O . LYS A 1 85 ? 9.570 -0.929 -19.220 1.00 92.81 85 LYS A O 1
ATOM 681 N N . CYS A 1 86 ? 7.989 -1.755 -20.570 1.00 90.12 86 CYS A N 1
ATOM 682 C CA . CYS A 1 86 ? 8.755 -2.913 -21.015 1.00 90.12 86 CYS A CA 1
ATOM 683 C C . CYS A 1 86 ? 10.005 -2.565 -21.839 1.00 90.12 86 CYS A C 1
ATOM 685 O O . CYS A 1 86 ? 11.047 -3.191 -21.641 1.00 90.12 86 CYS A O 1
ATOM 687 N N . LEU A 1 87 ? 9.901 -1.572 -22.729 1.00 88.62 87 LEU A N 1
ATOM 688 C CA . LEU A 1 87 ? 10.946 -1.199 -23.689 1.00 88.62 87 LEU A CA 1
ATOM 689 C C . LEU A 1 87 ? 12.090 -0.422 -23.034 1.00 88.62 87 LEU A C 1
ATOM 691 O O . LEU A 1 87 ? 13.250 -0.793 -23.164 1.00 88.62 87 LEU A O 1
ATOM 695 N N . THR A 1 88 ? 11.756 0.646 -22.313 1.00 91.12 88 THR A N 1
ATOM 696 C CA . THR A 1 88 ? 12.730 1.551 -21.685 1.00 91.12 88 THR A CA 1
ATOM 697 C C . THR A 1 88 ? 13.195 1.064 -20.321 1.00 91.12 88 THR A C 1
ATOM 699 O O . THR A 1 88 ? 14.172 1.582 -19.789 1.00 91.12 88 THR A O 1
ATOM 702 N N . LYS A 1 89 ? 12.482 0.095 -19.730 1.00 90.06 89 LYS A N 1
ATOM 703 C CA . LYS A 1 89 ? 12.690 -0.361 -18.351 1.00 90.06 89 LYS A CA 1
ATOM 704 C C . LYS A 1 89 ? 12.596 0.787 -17.323 1.00 90.06 89 LYS A C 1
ATOM 706 O O . LYS A 1 89 ? 13.125 0.673 -16.218 1.00 90.06 89 LYS A O 1
ATOM 711 N N . THR A 1 90 ? 11.887 1.860 -17.675 1.00 94.69 90 THR A N 1
ATOM 712 C CA . THR A 1 90 ? 11.515 2.961 -16.778 1.00 94.69 90 THR A CA 1
ATOM 713 C C . THR A 1 90 ? 10.148 2.704 -16.143 1.00 94.69 90 THR A C 1
ATOM 715 O O . THR A 1 90 ? 9.432 1.771 -16.515 1.00 94.69 90 THR A O 1
ATOM 718 N N . MET A 1 91 ? 9.791 3.513 -15.155 1.00 96.19 91 MET A N 1
ATOM 719 C CA . MET A 1 91 ? 8.586 3.409 -14.341 1.00 96.19 91 MET A CA 1
ATOM 720 C C . MET A 1 91 ? 7.874 4.758 -14.301 1.00 96.19 91 MET A C 1
ATOM 722 O O . MET A 1 91 ? 8.525 5.795 -14.365 1.00 96.19 91 MET A O 1
ATOM 726 N N . PHE A 1 92 ? 6.553 4.749 -14.203 1.00 96.69 92 PHE A N 1
ATOM 727 C CA . PHE A 1 92 ? 5.739 5.964 -14.195 1.00 96.69 92 PHE A CA 1
ATOM 728 C C . PHE A 1 92 ? 4.574 5.820 -13.221 1.00 96.69 92 PHE A C 1
ATOM 730 O O . PHE A 1 92 ? 4.161 4.688 -12.922 1.00 96.69 92 PHE A O 1
ATOM 737 N N . ASP A 1 93 ? 4.087 6.946 -12.692 1.00 95.56 93 ASP A N 1
ATOM 738 C CA . ASP A 1 93 ? 2.915 6.933 -11.825 1.00 95.56 93 ASP A CA 1
ATOM 739 C C . ASP A 1 93 ? 1.637 6.823 -12.665 1.00 95.56 93 ASP A C 1
ATOM 741 O O . ASP A 1 93 ? 1.550 7.256 -13.813 1.00 95.56 93 ASP A O 1
ATOM 745 N N . CYS A 1 94 ? 0.645 6.116 -12.140 1.00 94.56 94 CYS A N 1
ATOM 746 C CA . CYS A 1 94 ? -0.567 5.802 -12.878 1.00 94.56 94 CYS A CA 1
ATOM 747 C C . CYS A 1 94 ? -1.765 5.689 -11.942 1.00 94.56 94 CYS A C 1
ATOM 749 O O . CYS A 1 94 ? -1.620 5.463 -10.738 1.00 94.56 94 CYS A O 1
ATOM 751 N N . SER A 1 95 ? -2.965 5.848 -12.494 1.00 93.00 95 SER A N 1
ATOM 752 C CA . SER A 1 95 ? -4.191 5.720 -11.712 1.00 93.00 95 SER A CA 1
ATOM 753 C C . SER A 1 95 ? -4.400 4.288 -11.227 1.00 93.00 95 SER A C 1
ATOM 755 O O . SER A 1 95 ? -3.846 3.334 -11.775 1.00 93.00 95 SER A O 1
ATOM 757 N N . VAL A 1 96 ? -5.281 4.104 -10.240 1.00 90.75 96 VAL A N 1
ATOM 758 C CA . VAL A 1 96 ? -5.616 2.776 -9.686 1.00 90.75 96 VAL A CA 1
ATOM 759 C C . VAL A 1 96 ? -6.204 1.793 -10.708 1.00 90.75 96 VAL A C 1
ATOM 761 O O . VAL A 1 96 ? -6.276 0.600 -10.428 1.00 90.75 96 VAL A O 1
ATOM 764 N N . LEU A 1 97 ? -6.622 2.273 -11.884 1.00 89.81 97 LEU A N 1
ATOM 765 C CA . LEU A 1 97 ? -7.087 1.439 -12.997 1.00 89.81 97 LEU A CA 1
ATOM 766 C C . LEU A 1 97 ? -6.039 1.267 -14.103 1.00 89.81 97 LEU A C 1
ATOM 768 O O . LEU A 1 97 ? -6.187 0.360 -14.913 1.00 89.81 97 LEU A O 1
ATOM 772 N N . CYS A 1 98 ? -5.042 2.153 -14.158 1.00 92.19 98 CYS A N 1
ATOM 773 C CA . CYS A 1 98 ? -3.997 2.272 -15.172 1.00 92.19 98 CYS A CA 1
ATOM 774 C C . CYS A 1 98 ? -4.334 1.672 -16.551 1.00 92.19 98 CYS A C 1
ATOM 776 O O . CYS A 1 98 ? -3.897 0.580 -16.903 1.00 92.19 98 CYS A O 1
ATOM 778 N N . GLN A 1 99 ? -5.099 2.411 -17.356 1.00 92.88 99 GLN A N 1
ATOM 779 C CA . GLN A 1 99 ? -5.570 1.952 -18.672 1.00 92.88 99 GLN A CA 1
ATOM 780 C C . GLN A 1 99 ? -4.633 2.331 -19.834 1.00 92.88 99 GLN A C 1
ATOM 782 O O . GLN A 1 99 ? -4.947 2.066 -20.990 1.00 92.88 99 GLN A O 1
ATOM 787 N N . LEU A 1 100 ? -3.490 2.960 -19.542 1.00 90.62 100 LEU A N 1
ATOM 788 C CA . LEU A 1 100 ? -2.574 3.489 -20.560 1.00 90.62 100 LEU A CA 1
ATOM 789 C C . LEU A 1 100 ? -1.820 2.395 -21.327 1.00 90.62 100 LEU A C 1
ATOM 791 O O . LEU A 1 100 ? -1.427 2.608 -22.471 1.00 90.62 100 LEU A O 1
ATOM 795 N N . VAL A 1 101 ? -1.591 1.239 -20.701 1.00 92.38 101 VAL A N 1
ATOM 796 C CA . VAL A 1 101 ? -0.844 0.117 -21.282 1.00 92.38 101 VAL A CA 1
ATOM 797 C C . VAL A 1 101 ? -1.420 -1.218 -20.799 1.00 92.38 101 VAL A C 1
ATOM 799 O O . VAL A 1 101 ? -1.970 -1.280 -19.700 1.00 92.38 101 VAL A O 1
ATOM 802 N N . PRO A 1 102 ? -1.277 -2.314 -21.566 1.00 94.12 102 PRO A N 1
ATOM 803 C CA . PRO A 1 102 ? -1.558 -3.649 -21.050 1.00 94.12 102 PRO A CA 1
ATOM 804 C C . PRO A 1 102 ? -0.524 -4.011 -19.981 1.00 94.12 102 PRO A C 1
ATOM 806 O O . PRO A 1 102 ? 0.678 -3.860 -20.212 1.00 94.12 102 PRO A O 1
ATOM 809 N N . LEU A 1 103 ? -0.989 -4.491 -18.826 1.00 95.25 103 LEU A N 1
ATOM 810 C CA . LEU A 1 103 ? -0.160 -4.755 -17.649 1.00 95.25 103 LEU A CA 1
ATOM 811 C C . LEU A 1 103 ? -0.173 -6.235 -17.276 1.00 95.25 103 LEU A C 1
ATOM 813 O O . LEU A 1 103 ? -1.224 -6.874 -17.225 1.00 95.25 103 LEU A O 1
ATOM 817 N N . THR A 1 104 ? 1.004 -6.750 -16.937 1.00 95.00 104 THR A N 1
ATOM 818 C CA . THR A 1 104 ? 1.196 -8.099 -16.408 1.00 95.00 104 THR A CA 1
ATOM 819 C C . THR A 1 104 ? 1.535 -8.029 -14.924 1.00 95.00 104 THR A C 1
ATOM 821 O O . THR A 1 104 ? 2.250 -7.139 -14.463 1.00 95.00 104 THR A O 1
ATOM 824 N N . VAL A 1 105 ? 1.035 -8.996 -14.156 1.00 94.12 105 VAL A N 1
ATOM 825 C CA . VAL A 1 105 ? 1.294 -9.106 -12.719 1.00 94.12 105 VAL A CA 1
ATOM 826 C C . VAL A 1 105 ? 2.313 -10.208 -12.461 1.00 94.12 105 VAL A C 1
ATOM 828 O O . VAL A 1 105 ? 2.058 -11.372 -12.766 1.00 94.12 105 VAL A O 1
ATOM 831 N N . TYR A 1 106 ? 3.429 -9.846 -11.831 1.00 94.00 106 TYR A N 1
ATOM 832 C CA . TYR A 1 106 ? 4.371 -10.794 -11.242 1.00 94.00 106 TYR A CA 1
ATOM 833 C C . TYR A 1 106 ? 4.261 -10.730 -9.723 1.00 94.00 106 TYR A C 1
ATOM 835 O O . TYR A 1 106 ? 4.148 -9.653 -9.135 1.00 94.00 106 TYR A O 1
ATOM 843 N N . CYS A 1 107 ? 4.271 -11.902 -9.094 1.00 95.69 107 CYS A N 1
ATOM 844 C CA . CYS A 1 107 ? 4.116 -12.027 -7.655 1.00 95.69 107 CYS A CA 1
ATOM 845 C C . CYS A 1 107 ? 5.444 -12.398 -7.007 1.00 95.69 107 CYS A C 1
ATOM 847 O O . CYS A 1 107 ? 6.081 -13.372 -7.401 1.00 95.69 107 CYS A O 1
ATOM 849 N N . GLU A 1 108 ? 5.828 -11.647 -5.984 1.00 96.06 108 GLU A N 1
ATOM 850 C CA . GLU A 1 108 ? 6.967 -11.958 -5.138 1.00 96.06 108 GLU A CA 1
ATOM 851 C C . GLU A 1 108 ? 6.570 -12.986 -4.074 1.00 96.06 108 GLU A C 1
ATOM 853 O O . GLU A 1 108 ? 5.499 -12.891 -3.465 1.00 96.06 108 GLU A O 1
ATOM 858 N N . TYR A 1 109 ? 7.439 -13.974 -3.851 1.00 95.38 109 TYR A N 1
ATOM 859 C CA . TYR A 1 109 ? 7.292 -14.945 -2.773 1.00 95.38 109 TYR A CA 1
ATOM 860 C C . TYR A 1 109 ? 7.764 -14.350 -1.444 1.00 95.38 109 TYR A C 1
ATOM 862 O O . TYR A 1 109 ? 8.915 -13.943 -1.291 1.00 95.38 109 TYR A O 1
ATOM 870 N N . GLY A 1 110 ? 6.866 -14.338 -0.463 1.00 93.00 110 GLY A N 1
ATOM 871 C CA . GLY A 1 110 ? 7.103 -13.764 0.856 1.00 93.00 110 GLY A CA 1
ATOM 872 C C . GLY A 1 110 ? 7.492 -14.764 1.944 1.00 93.00 110 GLY A C 1
ATOM 873 O O . GLY A 1 110 ? 7.821 -14.336 3.049 1.00 93.00 110 GLY A O 1
ATOM 874 N N . GLY A 1 111 ? 7.451 -16.067 1.666 1.00 92.56 111 GLY A N 1
ATOM 875 C CA . GLY A 1 111 ? 7.576 -17.120 2.678 1.00 92.56 111 GLY A CA 1
ATOM 876 C C . GLY A 1 111 ? 6.310 -17.971 2.806 1.00 92.56 111 GLY A C 1
ATOM 877 O O . GLY A 1 111 ? 5.311 -17.738 2.124 1.00 92.56 111 GLY A O 1
ATOM 878 N N . GLN A 1 112 ? 6.351 -18.957 3.700 1.00 92.31 112 GLN A N 1
ATOM 879 C CA . GLN A 1 112 ? 5.183 -19.752 4.087 1.00 92.31 112 GLN A CA 1
ATOM 880 C C . GLN A 1 112 ? 4.161 -18.878 4.826 1.00 92.31 112 GLN A C 1
ATOM 882 O O . GLN A 1 112 ? 4.525 -17.955 5.561 1.00 92.31 112 GLN A O 1
ATOM 887 N N . LEU A 1 113 ? 2.872 -19.161 4.638 1.00 86.75 113 LEU A N 1
ATOM 888 C CA . LEU A 1 113 ? 1.833 -18.557 5.463 1.00 86.75 113 LEU A CA 1
ATOM 889 C C . LEU A 1 113 ? 1.978 -19.074 6.902 1.00 86.75 113 LEU A C 1
ATOM 891 O O . LEU A 1 113 ? 2.154 -20.275 7.094 1.00 86.75 113 LEU A O 1
ATOM 895 N N . PRO A 1 114 ? 1.887 -18.200 7.919 1.00 76.56 114 PRO A N 1
ATOM 896 C CA . PRO A 1 114 ? 1.974 -18.634 9.308 1.00 76.56 114 PRO A CA 1
ATOM 897 C C . PRO A 1 114 ? 0.840 -19.606 9.648 1.00 76.56 114 PRO A C 1
ATOM 899 O O . PRO A 1 114 ? -0.316 -19.304 9.335 1.00 76.56 114 PRO A O 1
ATOM 902 N N . SER A 1 115 ? 1.174 -20.716 10.313 1.00 68.25 115 SER A N 1
ATOM 903 C CA . SER A 1 115 ? 0.236 -21.765 10.729 1.00 68.25 115 SER A CA 1
ATOM 904 C C . SER A 1 115 ? -0.506 -21.458 12.037 1.00 68.25 115 SER A C 1
ATOM 906 O O . SER A 1 115 ? -1.611 -21.961 12.205 1.00 68.25 115 SER A O 1
ATOM 908 N N . GLU A 1 116 ? 0.032 -20.616 12.934 1.00 64.94 116 GLU A N 1
ATOM 909 C CA . GLU A 1 116 ? -0.561 -20.377 14.265 1.00 64.94 116 GLU A CA 1
ATOM 910 C C . GLU A 1 116 ? -0.458 -18.931 14.794 1.00 64.94 116 GLU A C 1
ATOM 912 O O . G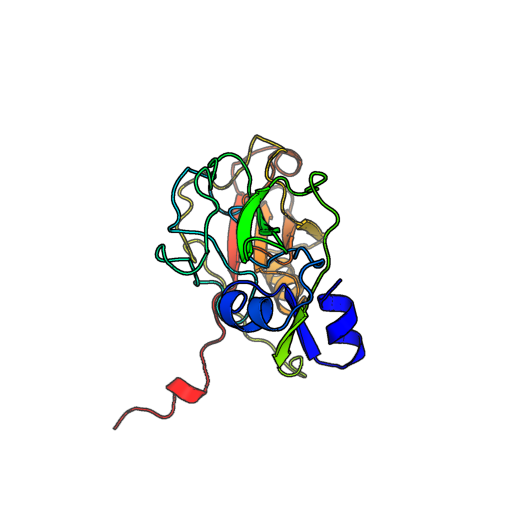LU A 1 116 ? 0.286 -18.101 14.266 1.00 64.94 116 GLU A O 1
ATOM 917 N N . ASN A 1 117 ? -1.276 -18.669 15.830 1.00 56.47 117 ASN A N 1
ATOM 918 C CA . ASN A 1 117 ? -1.338 -17.525 16.754 1.00 56.47 117 ASN A CA 1
ATOM 919 C C . ASN A 1 117 ? -0.447 -16.323 16.418 1.00 56.47 117 ASN A C 1
ATOM 921 O O . ASN A 1 117 ? 0.727 -16.245 16.777 1.00 56.47 117 ASN A O 1
ATOM 925 N N . ARG A 1 118 ? -1.063 -15.315 15.797 1.00 68.62 118 ARG A N 1
ATOM 926 C CA . ARG A 1 118 ? -0.416 -14.039 15.503 1.00 68.62 118 ARG A CA 1
ATOM 927 C C . ARG A 1 118 ? -0.650 -13.071 16.650 1.00 68.62 118 ARG A C 1
ATOM 929 O O . ARG A 1 118 ? -1.726 -12.491 16.770 1.00 68.62 118 ARG A O 1
ATOM 936 N N . GLN A 1 119 ? 0.378 -12.856 17.457 1.00 80.19 119 GLN A N 1
ATOM 937 C CA . GLN A 1 119 ? 0.490 -11.588 18.162 1.00 80.19 119 GLN A CA 1
ATOM 938 C C . GLN A 1 119 ? 0.867 -10.532 17.126 1.00 80.19 119 GLN A C 1
ATOM 940 O O . GLN A 1 119 ? 1.882 -10.655 16.446 1.00 80.19 119 GLN A O 1
ATOM 945 N N . GLN A 1 120 ? 0.009 -9.533 16.963 1.00 89.56 120 GLN A N 1
ATOM 946 C CA . GLN A 1 120 ? 0.229 -8.429 16.042 1.00 89.56 120 GLN A CA 1
ATOM 947 C C . GLN A 1 120 ? 0.136 -7.137 16.835 1.00 89.56 120 GLN A C 1
ATOM 949 O O . GLN A 1 120 ? -0.906 -6.832 17.417 1.00 89.56 120 GLN A O 1
ATOM 954 N N . LEU A 1 121 ? 1.224 -6.375 16.835 1.00 93.38 121 LEU A N 1
ATOM 955 C CA . LEU A 1 121 ? 1.218 -5.030 17.382 1.00 93.38 121 LEU A CA 1
ATOM 956 C C . LEU A 1 121 ? 0.596 -4.069 16.364 1.00 93.38 121 LEU A C 1
ATOM 958 O O . LEU A 1 121 ? 0.849 -4.151 15.156 1.00 93.38 121 LEU A O 1
ATOM 962 N N . TYR A 1 122 ? -0.223 -3.163 16.887 1.00 95.56 122 TYR A N 1
ATOM 963 C CA . TYR A 1 122 ? -0.866 -2.102 16.135 1.00 95.56 122 TYR A CA 1
ATOM 964 C C . TYR A 1 122 ? -0.479 -0.744 16.697 1.00 95.56 122 TYR A C 1
ATOM 966 O O . TYR A 1 122 ? -0.429 -0.561 17.913 1.00 95.56 122 TYR A O 1
ATOM 974 N N . ARG A 1 123 ? -0.236 0.218 15.808 1.00 95.69 123 ARG A N 1
ATOM 975 C CA . ARG A 1 123 ? 0.147 1.585 16.172 1.00 95.69 123 ARG A CA 1
ATOM 976 C C . ARG A 1 123 ? -0.607 2.610 15.337 1.00 95.69 123 ARG A C 1
ATOM 978 O O . ARG A 1 123 ? -0.820 2.406 14.144 1.00 95.69 123 ARG A O 1
ATOM 985 N N . SER A 1 124 ? -1.007 3.714 15.959 1.00 93.75 124 SER A N 1
ATOM 986 C CA . SER A 1 124 ? -1.698 4.821 15.282 1.00 93.75 124 SER A CA 1
ATOM 987 C C . SER A 1 124 ? -0.737 5.776 14.568 1.00 93.75 124 SER A C 1
ATOM 989 O O . SER A 1 124 ? -1.117 6.415 13.591 1.00 93.75 124 SER A O 1
ATOM 991 N N . ASP A 1 125 ? 0.515 5.830 15.019 1.00 93.50 125 ASP A N 1
ATOM 992 C CA . ASP A 1 125 ? 1.586 6.699 14.526 1.00 93.50 125 ASP A CA 1
ATOM 993 C C . ASP A 1 125 ? 2.530 6.012 13.520 1.00 93.50 125 ASP A C 1
ATOM 995 O O . ASP A 1 125 ? 3.536 6.588 13.117 1.00 93.50 125 ASP A O 1
ATOM 999 N N . PHE A 1 126 ? 2.209 4.783 13.106 1.00 94.81 126 PHE A N 1
ATOM 1000 C CA . PHE A 1 126 ? 3.028 3.965 12.211 1.00 94.81 126 PHE A CA 1
ATOM 1001 C C . PHE A 1 126 ? 2.425 3.852 10.793 1.00 94.81 126 PHE A C 1
ATOM 1003 O O . PHE A 1 126 ? 1.201 3.751 10.661 1.00 94.81 126 PHE A O 1
ATOM 1010 N N . PRO A 1 127 ? 3.240 3.790 9.720 1.00 93.12 127 PRO A N 1
ATOM 1011 C CA . PRO A 1 127 ? 4.654 4.184 9.671 1.00 93.12 127 PRO A CA 1
ATOM 1012 C C . PRO A 1 127 ? 4.841 5.711 9.693 1.00 93.12 127 PRO A C 1
ATOM 1014 O O . PRO A 1 127 ? 5.958 6.189 9.859 1.00 93.12 127 PRO A O 1
ATOM 1017 N N . VAL A 1 128 ? 3.751 6.465 9.529 1.00 91.50 128 VAL A N 1
ATOM 1018 C CA . VAL A 1 128 ? 3.712 7.928 9.546 1.00 91.50 128 VAL A CA 1
ATOM 1019 C C . VAL A 1 128 ? 2.588 8.383 10.475 1.00 91.50 128 VAL A C 1
ATOM 1021 O O . VAL A 1 128 ? 1.515 7.776 10.516 1.00 91.50 128 VAL A O 1
ATOM 1024 N N . GLN A 1 129 ? 2.816 9.477 11.199 1.00 89.94 129 GLN A N 1
ATOM 1025 C CA . GLN A 1 129 ? 1.810 10.082 12.063 1.00 89.94 129 GLN A CA 1
ATOM 1026 C C . GLN A 1 129 ? 0.846 10.968 11.254 1.00 89.94 129 GLN A C 1
ATOM 1028 O O . GLN A 1 129 ? 1.195 12.071 10.839 1.00 89.94 129 GLN A O 1
ATOM 1033 N N . LEU A 1 130 ? -0.393 10.507 11.076 1.00 88.25 130 LEU A N 1
ATOM 1034 C CA . LEU A 1 130 ? -1.444 11.208 10.325 1.00 88.25 130 LEU A CA 1
ATOM 1035 C C . LEU A 1 130 ? -2.279 12.131 11.228 1.00 88.25 130 LEU A C 1
ATOM 1037 O O . LEU A 1 130 ? -3.478 11.906 11.365 1.00 88.25 130 LEU A O 1
ATOM 1041 N N . LYS A 1 131 ? -1.651 13.113 11.894 1.00 69.12 131 LYS A N 1
ATOM 1042 C CA . LYS A 1 131 ? -2.308 14.032 12.856 1.00 69.12 131 LYS A CA 1
ATOM 1043 C C . LYS A 1 131 ? -3.605 14.618 12.263 1.00 69.12 131 LYS A C 1
ATOM 1045 O O . LYS A 1 131 ? -3.533 15.501 11.416 1.00 69.12 131 LYS A O 1
ATOM 1050 N N . ASP A 1 132 ? -4.746 14.040 12.647 1.00 69.00 132 ASP A N 1
ATOM 1051 C CA . ASP A 1 132 ? -6.140 14.298 12.228 1.00 69.00 132 ASP A CA 1
ATOM 1052 C C . ASP A 1 132 ? -6.465 14.268 10.715 1.00 69.00 132 ASP A C 1
ATOM 1054 O O . ASP A 1 132 ? -7.628 14.199 10.325 1.00 69.00 132 ASP A O 1
ATOM 1058 N N . ASN A 1 133 ? -5.456 14.186 9.847 1.00 77.00 133 ASN A N 1
ATOM 1059 C CA . ASN A 1 133 ? -5.582 14.147 8.387 1.00 77.00 133 ASN A CA 1
ATOM 1060 C C . ASN A 1 133 ? -5.591 12.716 7.833 1.00 77.00 133 ASN A C 1
ATOM 1062 O O . ASN A 1 133 ? -4.886 12.404 6.875 1.00 77.00 133 ASN A O 1
ATOM 1066 N N . PHE A 1 134 ? -6.358 11.819 8.452 1.00 86.50 134 PHE A N 1
ATOM 1067 C CA . PHE A 1 134 ? -6.460 10.428 7.997 1.00 86.50 134 PHE A CA 1
ATOM 1068 C C . PHE A 1 134 ? -7.706 10.145 7.151 1.00 86.50 134 PHE A C 1
ATOM 1070 O O . PHE A 1 134 ? -7.859 9.019 6.679 1.00 86.50 134 PHE A O 1
ATOM 1077 N N . ILE A 1 135 ? -8.585 11.136 6.967 1.00 89.06 135 ILE A N 1
ATOM 1078 C CA . ILE A 1 135 ? -9.783 11.029 6.130 1.00 89.06 135 ILE A CA 1
ATOM 1079 C C . ILE A 1 135 ? -9.491 11.625 4.757 1.00 89.06 135 ILE A C 1
ATOM 1081 O O . ILE A 1 135 ? -9.079 12.776 4.630 1.00 89.06 135 ILE A O 1
ATOM 1085 N N . LEU A 1 136 ? -9.744 10.839 3.719 1.00 86.19 136 LEU A N 1
ATOM 1086 C CA . LEU A 1 136 ? -9.593 11.227 2.331 1.00 86.19 136 LEU A CA 1
ATOM 1087 C C . LEU A 1 136 ? -10.938 11.693 1.766 1.00 86.19 136 LEU A C 1
ATOM 1089 O O . LEU A 1 136 ? -11.857 10.893 1.587 1.00 86.19 136 LEU A O 1
ATOM 1093 N N . SER A 1 137 ? -11.036 12.980 1.434 1.00 81.25 137 SER A N 1
ATOM 1094 C CA . SER A 1 137 ? -12.239 13.555 0.812 1.00 81.25 137 SER A CA 1
ATOM 1095 C C . SER A 1 137 ? -12.429 13.136 -0.649 1.00 81.25 137 SER A C 1
ATOM 1097 O O . SER A 1 137 ? -13.552 13.127 -1.143 1.00 81.25 137 SER A O 1
ATOM 1099 N N . SER A 1 138 ? -11.340 12.807 -1.350 1.00 74.19 138 SER A N 1
ATOM 1100 C CA . SER A 1 138 ? -11.344 12.469 -2.776 1.00 74.19 138 SER A CA 1
ATOM 1101 C C . SER A 1 138 ? -11.414 10.961 -3.010 1.00 74.19 138 SER A C 1
ATOM 1103 O O . SER A 1 138 ? -10.674 10.189 -2.413 1.00 74.19 138 SER A O 1
ATOM 1105 N N . THR A 1 139 ? -12.229 10.523 -3.964 1.00 71.25 139 THR A N 1
ATOM 1106 C CA . THR A 1 139 ? -12.265 9.120 -4.408 1.00 71.25 139 THR A CA 1
ATOM 1107 C C . THR A 1 139 ? -11.170 8.779 -5.425 1.00 71.25 139 THR A C 1
ATOM 1109 O O . THR A 1 139 ? -11.110 7.648 -5.905 1.00 71.25 139 THR A O 1
ATOM 1112 N N . LYS A 1 140 ? -10.277 9.723 -5.762 1.00 70.94 140 LYS A N 1
ATOM 1113 C CA . LYS A 1 140 ? -9.222 9.500 -6.765 1.00 70.94 140 LYS A CA 1
ATOM 1114 C C . LYS A 1 140 ? -8.161 8.487 -6.299 1.00 70.94 140 LYS A C 1
ATOM 1116 O O . LYS A 1 140 ? -7.615 7.752 -7.116 1.00 70.94 140 LYS A O 1
ATOM 1121 N N . PHE A 1 141 ? -7.899 8.415 -4.992 1.00 76.56 141 PHE A N 1
ATOM 1122 C CA . PHE A 1 141 ? -6.810 7.621 -4.399 1.00 76.56 141 PHE A CA 1
ATOM 1123 C C . PHE A 1 141 ? -7.327 6.483 -3.515 1.00 76.56 141 PHE A C 1
ATOM 1125 O O . PHE A 1 141 ? -6.895 6.303 -2.376 1.00 76.56 141 PHE A O 1
ATOM 1132 N N . LEU A 1 142 ? -8.307 5.726 -4.008 1.00 84.88 142 LEU A N 1
ATOM 1133 C CA . LEU A 1 142 ? -8.883 4.633 -3.233 1.00 84.88 142 LEU A CA 1
ATOM 1134 C C . LEU A 1 142 ? -7.990 3.391 -3.289 1.00 84.88 142 LEU A C 1
ATOM 1136 O O . LEU A 1 142 ? -7.843 2.760 -4.333 1.00 84.88 142 LEU A O 1
ATOM 1140 N N . GLY A 1 143 ? -7.445 3.020 -2.131 1.00 88.94 143 GLY A N 1
ATOM 1141 C CA . GLY A 1 143 ? -6.932 1.676 -1.891 1.00 88.94 143 GLY A CA 1
ATOM 1142 C C . GLY A 1 143 ? -8.050 0.624 -1.858 1.00 88.94 143 GLY A C 1
ATOM 1143 O O . GLY A 1 143 ? -9.202 0.868 -2.225 1.00 88.94 143 GLY A O 1
ATOM 1144 N N . CYS A 1 144 ? -7.721 -0.577 -1.388 1.00 93.44 144 CYS A N 1
ATOM 1145 C CA . CYS A 1 144 ? -8.703 -1.644 -1.211 1.00 93.44 144 CYS A CA 1
ATOM 1146 C C . CYS A 1 144 ? -9.253 -1.628 0.217 1.00 93.44 144 CYS A C 1
ATOM 1148 O O . CYS A 1 144 ? -8.493 -1.803 1.166 1.00 93.44 144 CYS A O 1
ATOM 1150 N N . TYR A 1 145 ? -10.570 -1.494 0.367 1.00 95.12 145 TYR A N 1
ATOM 1151 C CA . TYR A 1 145 ? -11.224 -1.451 1.676 1.00 95.12 145 TYR A CA 1
ATOM 1152 C C . TYR A 1 145 ? -12.174 -2.620 1.870 1.00 95.12 145 TYR A C 1
ATOM 1154 O O . TYR A 1 145 ? -12.765 -3.135 0.918 1.00 95.12 145 TYR A O 1
ATOM 1162 N N . ARG A 1 146 ? -12.359 -3.011 3.128 1.00 96.06 146 ARG A N 1
ATOM 1163 C CA . ARG A 1 146 ? -13.409 -3.943 3.519 1.00 96.06 146 ARG A CA 1
ATOM 1164 C C . ARG A 1 146 ? -14.009 -3.524 4.846 1.00 96.06 146 ARG A C 1
ATOM 1166 O O . ARG A 1 146 ? -13.305 -3.443 5.846 1.00 96.06 146 ARG A O 1
ATOM 1173 N N . GLU A 1 147 ? -15.315 -3.314 4.851 1.00 95.81 147 GLU A N 1
ATOM 1174 C CA . GLU A 1 147 ? -16.066 -3.158 6.087 1.00 95.81 147 GLU A CA 1
ATOM 1175 C C . GLU A 1 147 ? -16.265 -4.519 6.761 1.00 95.81 147 GLU A C 1
ATOM 1177 O O . GLU A 1 147 ? -16.578 -5.521 6.110 1.00 95.81 147 GLU A O 1
ATOM 1182 N N . ILE A 1 148 ? -16.045 -4.550 8.071 1.00 94.50 148 ILE A N 1
ATOM 1183 C CA . ILE A 1 148 ? -16.181 -5.724 8.920 1.00 94.50 148 ILE A CA 1
ATOM 1184 C C . ILE A 1 148 ? -17.171 -5.382 10.025 1.00 94.50 148 ILE A C 1
ATOM 1186 O O . ILE A 1 148 ? -17.047 -4.362 10.700 1.00 94.50 148 ILE A O 1
ATOM 1190 N N . LEU A 1 149 ? -18.140 -6.267 10.226 1.00 88.75 149 LEU A N 1
ATOM 1191 C CA . LEU A 1 149 ? -19.048 -6.189 11.360 1.00 88.75 149 LEU A CA 1
ATOM 1192 C C . LEU A 1 149 ? -18.311 -6.669 12.609 1.00 88.75 149 LEU A C 1
ATOM 1194 O O . LEU A 1 149 ? -17.832 -7.805 12.645 1.00 88.75 149 LEU A O 1
ATOM 1198 N N . THR A 1 150 ? -18.194 -5.793 13.602 1.00 90.88 150 THR A N 1
ATOM 1199 C CA . THR A 1 150 ? -17.525 -6.064 14.879 1.00 90.88 150 THR A CA 1
ATOM 1200 C C . THR A 1 150 ? -18.181 -5.261 15.985 1.00 90.88 150 THR A C 1
ATOM 1202 O O . THR A 1 150 ? -18.662 -4.165 15.722 1.00 90.88 150 THR A O 1
ATOM 1205 N N . ASN A 1 151 ? -18.108 -5.746 17.222 1.00 89.25 151 ASN A N 1
ATOM 1206 C CA . ASN A 1 151 ? -18.669 -5.027 18.375 1.00 89.25 151 ASN A CA 1
ATOM 1207 C C . ASN A 1 151 ? -17.603 -4.315 19.225 1.00 89.25 151 ASN A C 1
ATOM 1209 O O . ASN A 1 151 ? -17.924 -3.692 20.234 1.00 89.25 151 ASN A O 1
ATOM 1213 N N . SER A 1 152 ? -16.321 -4.439 18.864 1.00 94.94 152 SER A N 1
ATOM 1214 C CA . SER A 1 152 ? -15.215 -3.813 19.590 1.00 94.94 152 SER A CA 1
ATOM 1215 C C . SER A 1 152 ? -13.991 -3.586 18.704 1.00 94.94 152 SER A C 1
ATOM 1217 O O . SER A 1 152 ? -13.762 -4.298 17.720 1.00 94.94 152 SER A O 1
ATOM 1219 N N . VAL A 1 153 ? -13.137 -2.648 19.121 1.00 96.06 153 VAL A N 1
ATOM 1220 C CA . VAL A 1 153 ? -11.831 -2.402 18.491 1.00 96.06 153 VAL A CA 1
ATOM 1221 C C . VAL A 1 153 ? -10.927 -3.641 18.543 1.00 96.06 153 VAL A C 1
ATOM 1223 O O . VAL A 1 153 ? -10.222 -3.930 17.579 1.00 96.06 153 VAL A O 1
ATOM 1226 N N . THR A 1 154 ? -10.991 -4.422 19.625 1.00 95.00 154 THR A N 1
ATOM 1227 C CA . THR A 1 154 ? -10.200 -5.650 19.790 1.00 95.00 154 THR A CA 1
ATOM 1228 C C . THR A 1 154 ? -10.638 -6.734 18.812 1.00 95.00 154 THR A C 1
ATOM 1230 O O . THR A 1 154 ? -9.794 -7.402 18.217 1.00 95.00 154 THR A O 1
ATOM 1233 N N . GLU A 1 155 ? -11.945 -6.886 18.581 1.00 95.25 155 GLU A N 1
ATOM 1234 C CA . GLU A 1 155 ? -12.440 -7.807 17.557 1.00 95.25 155 GLU A CA 1
ATOM 1235 C C . GLU A 1 155 ? -12.016 -7.347 16.153 1.00 95.25 155 GLU A C 1
ATOM 1237 O O . GLU A 1 155 ? -11.543 -8.159 15.355 1.00 95.25 155 GLU A O 1
ATOM 1242 N N . CYS A 1 156 ? -12.105 -6.044 15.866 1.00 96.81 156 CYS A N 1
ATOM 1243 C CA . CYS A 1 156 ? -11.625 -5.460 14.611 1.00 96.81 156 CYS A CA 1
ATOM 1244 C C . CYS A 1 156 ? -10.134 -5.746 14.372 1.00 96.81 156 CYS A C 1
ATOM 1246 O O . CYS A 1 156 ? -9.761 -6.216 13.288 1.00 96.81 156 CYS A O 1
ATOM 1248 N N . ALA A 1 157 ? -9.305 -5.557 15.403 1.00 96.12 157 ALA A N 1
ATOM 1249 C CA . ALA A 1 157 ? -7.885 -5.878 15.381 1.00 96.12 157 ALA A CA 1
ATOM 1250 C C . ALA A 1 157 ? -7.655 -7.372 15.135 1.00 96.12 157 ALA A C 1
ATOM 1252 O O . ALA A 1 157 ? -6.938 -7.731 14.208 1.00 96.12 157 ALA A O 1
ATOM 1253 N N . HIS A 1 158 ? -8.325 -8.253 15.881 1.00 94.31 158 HIS A N 1
ATOM 1254 C CA . HIS A 1 158 ? -8.197 -9.702 15.715 1.00 94.31 158 HIS A CA 1
ATOM 1255 C C . HIS A 1 158 ? -8.558 -10.159 14.291 1.00 94.31 158 HIS A C 1
ATOM 1257 O O . HIS A 1 158 ? -7.802 -10.900 13.658 1.00 94.31 158 HIS A O 1
ATOM 1263 N N . ARG A 1 159 ? -9.672 -9.661 13.733 1.00 95.00 159 ARG A N 1
ATOM 1264 C CA . ARG A 1 159 ? -10.085 -9.937 12.344 1.00 95.00 159 ARG A CA 1
ATOM 1265 C C . ARG A 1 159 ? -9.029 -9.459 11.342 1.00 95.00 159 ARG A C 1
ATOM 1267 O O . ARG A 1 159 ? -8.755 -10.149 10.360 1.00 95.00 159 ARG A O 1
ATOM 1274 N N . CYS A 1 160 ? -8.429 -8.293 11.582 1.00 95.56 160 CYS A N 1
ATOM 1275 C CA . CYS A 1 160 ? -7.355 -7.768 10.744 1.00 95.56 160 CYS A CA 1
ATOM 1276 C C . CYS A 1 160 ? -6.091 -8.633 10.873 1.00 95.56 160 CYS A C 1
ATOM 1278 O O . CYS A 1 160 ? -5.455 -8.936 9.868 1.00 95.56 160 CYS A O 1
ATOM 1280 N N . THR A 1 161 ? -5.745 -9.096 12.071 1.00 93.25 161 THR A N 1
ATOM 1281 C CA . THR A 1 161 ? -4.582 -9.949 12.349 1.00 93.25 161 THR A CA 1
ATOM 1282 C C . THR A 1 161 ? -4.638 -11.271 11.588 1.00 93.25 161 THR A C 1
ATOM 1284 O O . THR A 1 161 ? -3.667 -11.655 10.925 1.00 93.25 161 THR A O 1
ATOM 1287 N N . VAL A 1 162 ? -5.781 -11.961 11.623 1.00 90.50 162 VAL A N 1
ATOM 1288 C CA . VAL A 1 162 ? -5.952 -13.237 10.907 1.00 90.50 162 VAL A CA 1
ATOM 1289 C C . VAL A 1 162 ? -5.995 -13.037 9.390 1.00 90.50 162 VAL A C 1
ATOM 1291 O O . VAL A 1 162 ? -5.524 -13.890 8.632 1.00 90.50 162 VAL A O 1
ATOM 1294 N N . ASN A 1 163 ? -6.458 -11.873 8.928 1.00 91.69 163 ASN A N 1
ATOM 1295 C CA . ASN A 1 163 ? -6.445 -11.513 7.519 1.00 91.69 163 ASN A CA 1
ATOM 1296 C C . ASN A 1 163 ? -5.050 -11.037 7.059 1.00 91.69 163 ASN A C 1
ATOM 1298 O O . ASN A 1 163 ? -4.638 -9.902 7.305 1.00 91.69 163 ASN A O 1
ATOM 1302 N N . MET A 1 164 ? -4.344 -11.882 6.303 1.00 88.25 164 MET A N 1
ATOM 1303 C CA . MET A 1 164 ? -3.019 -11.563 5.742 1.00 88.25 164 MET A CA 1
ATOM 1304 C C . MET A 1 164 ? -3.016 -10.399 4.746 1.00 88.25 164 MET A C 1
ATOM 1306 O O . MET A 1 164 ? -1.958 -9.847 4.446 1.00 88.25 164 MET A O 1
ATOM 1310 N N . GLU A 1 165 ? -4.177 -10.021 4.217 1.00 92.81 165 GLU A N 1
ATOM 1311 C CA . GLU A 1 165 ? -4.313 -8.880 3.313 1.00 92.81 165 GLU A CA 1
ATOM 1312 C C . GLU A 1 165 ? -4.417 -7.572 4.091 1.00 92.81 165 GLU A C 1
ATOM 1314 O O . GLU A 1 165 ? -3.970 -6.551 3.587 1.00 92.81 165 GLU A O 1
ATOM 1319 N N . CYS A 1 166 ? -4.942 -7.599 5.318 1.00 95.88 166 CYS A N 1
ATOM 1320 C CA . CYS A 1 166 ? -5.130 -6.392 6.113 1.00 95.88 166 CYS A CA 1
ATOM 1321 C C . CYS A 1 166 ? -3.775 -5.746 6.441 1.00 95.88 166 CYS A C 1
ATOM 1323 O O . CYS A 1 166 ? -2.848 -6.450 6.863 1.00 95.88 166 CYS A O 1
ATOM 1325 N N . ARG A 1 167 ? -3.654 -4.433 6.228 1.00 96.44 167 ARG A N 1
ATOM 1326 C CA . ARG A 1 167 ? -2.451 -3.628 6.519 1.00 96.44 167 ARG A CA 1
ATOM 1327 C C . ARG A 1 167 ? -2.685 -2.675 7.678 1.00 96.44 167 ARG A C 1
ATOM 1329 O O . ARG A 1 167 ? -1.869 -2.612 8.591 1.00 96.44 167 ARG A O 1
ATOM 1336 N N . SER A 1 168 ? -3.838 -2.032 7.694 1.00 97.06 168 SER A N 1
ATOM 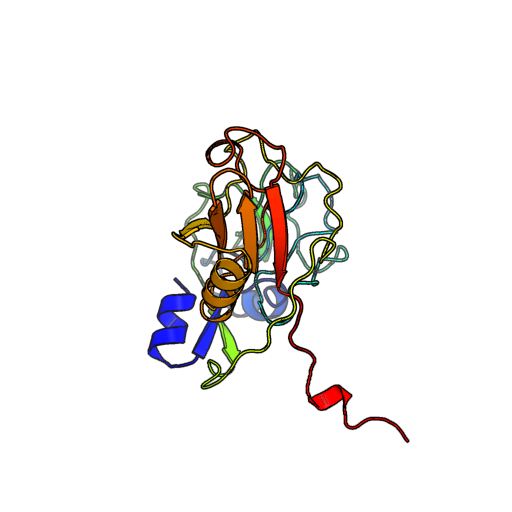1337 C CA . SER A 1 168 ? -4.322 -1.245 8.816 1.00 97.06 168 SER A CA 1
ATOM 1338 C C . SER A 1 168 ? -5.831 -1.399 8.940 1.00 97.06 168 SER A C 1
ATOM 1340 O O . SER A 1 168 ? -6.500 -1.980 8.080 1.00 97.06 168 SER A O 1
ATOM 1342 N N . PHE A 1 169 ? -6.381 -0.904 10.036 1.00 97.25 169 PHE A N 1
ATOM 1343 C CA . PHE A 1 169 ? -7.813 -0.744 10.171 1.00 97.25 169 PHE A CA 1
ATOM 1344 C C . PHE A 1 169 ? -8.154 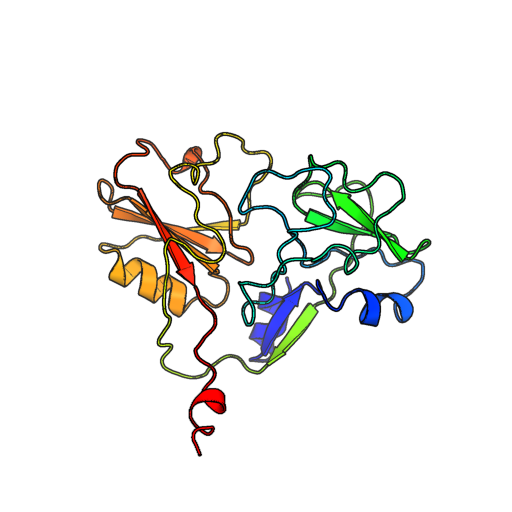0.603 10.792 1.00 97.25 169 PHE A C 1
ATOM 1346 O O . PHE A 1 169 ? -7.367 1.198 11.531 1.00 97.25 169 PHE A O 1
ATOM 1353 N N . TYR A 1 170 ? -9.361 1.052 10.494 1.00 96.38 170 TYR A N 1
ATOM 1354 C CA . TYR A 1 170 ? -10.002 2.196 11.102 1.00 96.38 170 TYR A CA 1
ATOM 1355 C C . TYR A 1 170 ? -11.193 1.715 11.911 1.00 96.38 170 TYR A C 1
ATOM 1357 O O . TYR A 1 170 ? -11.938 0.842 11.462 1.00 96.38 170 TYR A O 1
ATOM 1365 N N . TYR A 1 171 ? -11.369 2.284 13.094 1.00 95.75 171 TYR A N 1
ATOM 1366 C CA . TYR A 1 171 ? -12.481 1.966 13.973 1.00 95.75 171 TYR A CA 1
ATOM 1367 C C . TYR A 1 171 ? -13.213 3.247 14.358 1.00 95.75 171 TYR A C 1
ATOM 1369 O O . TYR A 1 171 ? -12.582 4.180 14.856 1.00 95.75 171 TYR A O 1
ATOM 1377 N N . GLY A 1 172 ? -14.519 3.289 14.101 1.00 93.88 172 GLY A N 1
ATOM 1378 C CA . GLY A 1 172 ? -15.402 4.374 14.516 1.00 93.88 172 GLY A CA 1
ATOM 1379 C C . GLY A 1 172 ? -16.093 4.024 15.828 1.00 93.88 172 GLY A C 1
ATOM 1380 O O . GLY A 1 172 ? -16.937 3.131 15.862 1.00 93.88 172 GLY A O 1
ATOM 1381 N N . GLU A 1 173 ? -15.767 4.727 16.913 1.00 89.12 173 GLU A N 1
ATOM 1382 C CA . GLU A 1 173 ? -16.293 4.403 18.249 1.00 89.12 173 GLU A CA 1
ATOM 1383 C C . GLU A 1 173 ? -17.814 4.584 18.360 1.00 89.12 173 GLU A C 1
ATOM 1385 O O . GLU A 1 173 ? -18.476 3.795 19.027 1.00 89.12 173 GLU A O 1
ATOM 1390 N N . TYR A 1 174 ? -18.385 5.569 17.661 1.00 86.38 174 TYR A N 1
ATOM 1391 C CA . TYR A 1 174 ? -19.816 5.882 17.753 1.00 86.38 174 TYR A CA 1
ATOM 1392 C C . TYR A 1 174 ? -20.730 4.883 17.043 1.00 86.38 174 TYR A C 1
ATOM 1394 O O . TYR A 1 174 ? -21.847 4.645 17.489 1.00 86.38 174 TYR A O 1
ATOM 1402 N N . ASN A 1 175 ? -20.287 4.332 15.914 1.00 86.56 175 ASN A N 1
ATOM 1403 C CA . ASN A 1 175 ? -21.092 3.438 15.078 1.00 86.56 175 ASN A CA 1
ATOM 1404 C C . ASN A 1 175 ? -20.565 1.997 15.072 1.00 86.56 175 ASN A C 1
ATOM 1406 O O . ASN A 1 175 ? -21.108 1.163 14.353 1.00 86.56 175 ASN A O 1
ATOM 1410 N N . LEU A 1 176 ? -19.510 1.723 15.850 1.00 90.12 176 LEU A N 1
ATOM 1411 C CA . LEU A 1 176 ? -18.835 0.428 15.965 1.00 90.12 176 LEU A CA 1
ATOM 1412 C C . LEU A 1 176 ? -18.372 -0.140 14.612 1.00 90.12 176 LEU A C 1
ATOM 1414 O O . LEU A 1 176 ? -18.199 -1.349 14.451 1.00 90.12 176 LEU A O 1
ATOM 1418 N N . ARG A 1 177 ? -18.157 0.728 13.614 1.00 93.00 177 ARG A N 1
ATOM 1419 C CA . ARG A 1 177 ? -17.736 0.303 12.277 1.00 93.00 177 ARG A CA 1
ATOM 1420 C C . ARG A 1 177 ? -16.240 0.048 12.254 1.00 93.00 177 ARG A C 1
ATOM 1422 O O . ARG A 1 177 ? -15.443 0.873 12.697 1.00 93.00 177 ARG A O 1
ATOM 1429 N N . CYS A 1 178 ? -15.868 -1.080 11.664 1.00 96.44 178 CYS A N 1
ATOM 1430 C CA . CYS A 1 178 ? -14.490 -1.488 11.450 1.00 96.44 178 CYS A CA 1
ATOM 1431 C C . CYS A 1 178 ? -14.204 -1.525 9.947 1.00 96.44 178 CYS A C 1
ATOM 1433 O O . CYS A 1 178 ? -14.811 -2.303 9.213 1.00 96.44 178 CYS A O 1
ATOM 1435 N N . ILE A 1 179 ? -13.274 -0.695 9.478 1.00 97.12 179 ILE A N 1
ATOM 1436 C CA . ILE A 1 179 ? -12.876 -0.628 8.069 1.00 97.12 179 ILE A CA 1
ATOM 1437 C C . ILE A 1 179 ? -11.432 -1.094 7.947 1.00 97.12 179 ILE A C 1
ATOM 1439 O O . ILE A 1 179 ? -10.515 -0.439 8.431 1.00 97.12 179 ILE A O 1
ATOM 1443 N N . HIS A 1 180 ? -11.210 -2.231 7.300 1.00 97.81 180 HIS A N 1
ATOM 1444 C CA . HIS A 1 180 ? -9.870 -2.730 6.994 1.00 97.81 180 HIS A CA 1
ATOM 1445 C C . HIS A 1 180 ? -9.353 -2.105 5.703 1.00 97.81 180 HIS A C 1
ATOM 1447 O O . HIS A 1 180 ? -10.080 -2.066 4.709 1.00 97.81 180 HIS A O 1
ATOM 1453 N N . THR A 1 181 ? -8.082 -1.709 5.694 1.00 97.06 181 THR A N 1
ATOM 1454 C CA . THR A 1 181 ? -7.315 -1.447 4.470 1.00 97.06 181 THR A CA 1
ATOM 1455 C C . THR A 1 181 ? -6.581 -2.725 4.075 1.00 97.06 181 THR A C 1
ATOM 1457 O O . THR A 1 181 ? -6.005 -3.426 4.916 1.00 97.06 181 THR A O 1
ATOM 1460 N N . LEU A 1 182 ? -6.651 -3.092 2.800 1.00 96.69 182 LEU A N 1
ATOM 1461 C CA . LEU A 1 182 ? -6.130 -4.348 2.275 1.00 96.69 182 LEU A CA 1
ATOM 1462 C C . LEU A 1 182 ? -4.997 -4.093 1.277 1.00 96.69 182 LEU A C 1
ATOM 1464 O O . LEU A 1 182 ? -5.072 -3.188 0.453 1.00 96.69 182 LEU A O 1
ATOM 1468 N N . HIS A 1 183 ? -3.992 -4.971 1.295 1.00 95.25 183 HIS A N 1
ATOM 1469 C CA . HIS A 1 183 ? -2.800 -5.012 0.435 1.00 95.25 183 HIS A CA 1
ATOM 1470 C C . HIS A 1 183 ? -1.819 -3.846 0.605 1.00 95.25 183 HIS A C 1
ATOM 1472 O O . HIS A 1 183 ? -0.619 -4.101 0.705 1.00 95.25 183 HIS A O 1
ATOM 1478 N N . ALA A 1 184 ? -2.320 -2.620 0.708 1.00 95.75 184 ALA A N 1
ATOM 1479 C CA . ALA A 1 184 ? -1.582 -1.411 1.039 1.00 95.75 184 ALA A CA 1
ATOM 1480 C C . ALA A 1 184 ? -2.289 -0.678 2.186 1.00 95.75 184 ALA A C 1
ATOM 1482 O O . ALA A 1 184 ? -3.500 -0.810 2.363 1.00 95.75 184 ALA A O 1
ATOM 1483 N N . ASP A 1 185 ? -1.518 0.062 2.975 1.00 95.31 185 ASP A N 1
ATOM 1484 C CA . ASP A 1 185 ? -2.071 0.998 3.948 1.00 95.31 185 ASP A CA 1
ATOM 1485 C C . ASP A 1 185 ? -2.533 2.268 3.227 1.00 95.31 185 ASP A C 1
ATOM 1487 O O . ASP A 1 185 ? -1.908 2.687 2.252 1.00 95.31 185 ASP A O 1
ATOM 1491 N N . SER A 1 186 ? -3.629 2.867 3.674 1.00 94.56 186 SER A N 1
ATOM 1492 C CA . SER A 1 186 ? -4.274 3.954 2.946 1.00 94.56 186 SER A CA 1
ATOM 1493 C C . SER A 1 186 ? -5.119 4.829 3.855 1.00 94.56 186 SER A C 1
ATOM 1495 O O . SER A 1 186 ? -5.604 4.355 4.878 1.00 94.56 186 SER A O 1
ATOM 1497 N N . LEU A 1 187 ? -5.324 6.086 3.458 1.00 94.38 187 LEU A N 1
ATOM 1498 C CA . LEU A 1 187 ? -6.250 7.010 4.120 1.00 94.38 187 LEU A CA 1
ATOM 1499 C C . LEU A 1 187 ? -7.693 6.481 4.104 1.00 94.38 187 LEU A C 1
ATOM 1501 O O . LEU A 1 187 ? -8.105 5.835 3.151 1.00 94.38 187 LEU A O 1
ATOM 1505 N N . LEU A 1 188 ? -8.500 6.792 5.118 1.00 93.44 188 LEU A N 1
ATOM 1506 C CA . LEU A 1 188 ? -9.897 6.366 5.205 1.00 93.44 188 LEU A CA 1
ATOM 1507 C C . LEU A 1 188 ? -10.788 7.209 4.279 1.00 93.44 188 LEU A C 1
ATOM 1509 O O . LEU A 1 188 ? -10.878 8.418 4.479 1.00 93.44 188 LEU A O 1
ATOM 1513 N N . PRO A 1 189 ? -11.510 6.626 3.311 1.00 92.00 189 PRO A N 1
ATOM 1514 C CA . PRO A 1 189 ? -12.410 7.395 2.460 1.00 92.00 189 PRO A CA 1
ATOM 1515 C C . PRO A 1 189 ? -13.555 8.022 3.256 1.00 92.00 189 PRO A C 1
ATOM 1517 O O . PRO A 1 189 ? -14.193 7.348 4.070 1.00 92.00 189 PRO A O 1
ATOM 1520 N N . SER A 1 190 ? -13.877 9.281 2.956 1.00 90.69 190 SER A N 1
ATOM 1521 C CA . SER A 1 190 ? -15.001 10.006 3.566 1.00 90.69 190 SER A CA 1
ATOM 1522 C C . SER A 1 190 ? -16.342 9.282 3.403 1.00 90.69 190 SER A C 1
ATOM 1524 O O . SER A 1 190 ? -17.199 9.384 4.272 1.00 90.69 190 SER A O 1
ATOM 1526 N N . ALA A 1 191 ? -16.500 8.460 2.360 1.00 88.75 191 ALA A N 1
ATOM 1527 C CA . ALA A 1 191 ? -17.682 7.622 2.143 1.00 88.75 191 ALA A CA 1
ATOM 1528 C C . ALA A 1 191 ? -17.995 6.655 3.307 1.00 88.75 191 ALA A C 1
ATOM 1530 O O . ALA A 1 191 ? -19.142 6.245 3.477 1.00 88.75 191 ALA A O 1
ATOM 1531 N N . PHE A 1 192 ? -17.002 6.290 4.128 1.00 87.94 192 PHE A N 1
ATOM 1532 C CA . PHE A 1 192 ? -17.215 5.467 5.326 1.00 87.94 192 PHE A CA 1
ATOM 1533 C C . PHE A 1 192 ? -17.509 6.295 6.586 1.00 87.94 192 PHE A C 1
ATOM 1535 O O . PHE A 1 192 ? -17.969 5.748 7.593 1.00 87.94 192 PHE A O 1
ATOM 1542 N N . VAL A 1 193 ? -17.271 7.606 6.538 1.00 87.44 193 VAL A N 1
ATOM 1543 C CA . VAL A 1 193 ? -17.248 8.495 7.697 1.00 87.44 193 VAL A CA 1
ATOM 1544 C C . VAL A 1 193 ? -18.408 9.483 7.625 1.00 87.44 193 VAL A C 1
ATOM 1546 O O . VAL A 1 193 ? -18.350 10.477 6.914 1.00 87.44 193 VAL A O 1
ATOM 1549 N N . MET A 1 194 ? -19.456 9.243 8.415 1.00 75.75 194 MET A N 1
ATOM 1550 C CA . MET A 1 194 ? -20.536 10.229 8.588 1.00 75.75 194 MET A CA 1
ATOM 1551 C C . MET A 1 194 ? -20.121 11.385 9.512 1.00 75.75 194 MET A C 1
ATOM 1553 O O . MET A 1 194 ? -20.534 12.520 9.309 1.00 75.75 194 MET A O 1
ATOM 1557 N N . ASN A 1 195 ? -19.298 11.097 10.525 1.00 80.81 195 ASN A N 1
ATOM 1558 C CA . ASN A 1 195 ? -18.716 12.071 11.446 1.00 80.81 195 ASN A CA 1
ATOM 1559 C C . ASN A 1 195 ? -17.250 11.676 11.707 1.00 80.81 195 ASN A C 1
ATOM 1561 O O . ASN A 1 195 ? -17.035 10.544 12.144 1.00 80.81 195 ASN A O 1
ATOM 1565 N N . PRO A 1 196 ? -16.262 12.554 11.439 1.00 82.31 196 PRO A N 1
ATOM 1566 C CA . PRO A 1 196 ? -14.845 12.310 11.725 1.00 82.31 196 PRO A CA 1
ATOM 1567 C C . PRO A 1 196 ? -14.523 12.026 13.194 1.00 82.31 196 PRO A C 1
ATOM 1569 O O . PRO A 1 196 ? -13.585 11.284 13.487 1.00 82.31 196 PRO A O 1
ATOM 1572 N N . ALA A 1 197 ? -15.286 12.609 14.121 1.00 86.12 197 ALA A N 1
ATOM 1573 C CA . ALA A 1 197 ? -15.044 12.457 15.547 1.00 86.12 197 ALA A CA 1
ATOM 1574 C C . ALA A 1 197 ? -15.152 10.983 15.971 1.00 86.12 197 ALA A C 1
ATOM 1576 O O . ALA A 1 197 ? -16.059 10.264 15.554 1.00 86.12 197 ALA A O 1
ATOM 1577 N N . GLY A 1 198 ? -14.225 10.533 16.819 1.00 88.25 198 GLY A N 1
ATOM 1578 C CA . GLY A 1 198 ? -14.221 9.169 17.360 1.00 88.25 198 GLY A CA 1
ATOM 1579 C C . GLY A 1 198 ? -13.685 8.092 16.411 1.00 88.25 198 GLY A C 1
ATOM 1580 O O . GLY A 1 198 ? -13.695 6.916 16.773 1.00 88.25 198 GLY A O 1
ATOM 1581 N N . TRP A 1 199 ? -13.199 8.454 15.219 1.00 93.00 199 TRP A N 1
ATOM 1582 C CA . TRP A 1 199 ? -12.463 7.520 14.368 1.00 93.00 199 TRP A CA 1
ATOM 1583 C C . TRP A 1 199 ? -10.996 7.441 14.769 1.00 93.00 199 TRP A C 1
ATOM 1585 O O . TRP A 1 199 ? -10.339 8.454 15.000 1.00 93.00 199 TRP A O 1
ATOM 1595 N N . LYS A 1 200 ? -10.469 6.219 14.818 1.00 93.62 200 LYS A N 1
ATOM 1596 C CA . LYS A 1 200 ? -9.061 5.945 15.122 1.00 93.62 200 LYS A CA 1
ATOM 1597 C C . LYS A 1 200 ? -8.480 4.969 14.112 1.00 93.62 200 LYS A C 1
ATOM 1599 O O . LYS A 1 200 ? -9.147 4.020 13.706 1.00 93.62 200 LYS A O 1
ATOM 1604 N N . ARG A 1 201 ? -7.224 5.199 13.729 1.00 95.06 201 ARG A N 1
ATOM 1605 C CA . ARG A 1 201 ? -6.446 4.329 12.839 1.00 95.06 201 ARG A CA 1
ATOM 1606 C C . ARG A 1 201 ? -5.482 3.459 13.636 1.00 95.06 201 ARG A C 1
ATOM 1608 O O . ARG A 1 201 ? -4.838 3.937 14.566 1.00 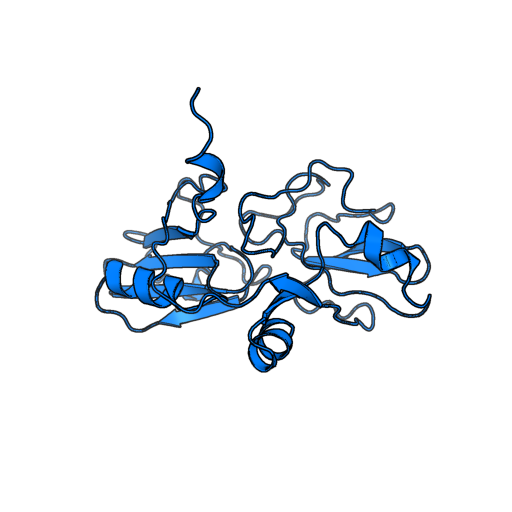95.06 201 ARG A O 1
ATOM 1615 N N . PHE A 1 202 ? -5.316 2.220 13.190 1.00 96.25 202 PHE A N 1
ATOM 1616 C CA . PHE A 1 202 ? -4.406 1.238 13.762 1.00 96.25 202 PHE A CA 1
ATOM 1617 C C . PHE A 1 202 ? -3.690 0.478 12.640 1.00 96.25 202 PHE A C 1
ATOM 1619 O O . PHE A 1 202 ? -4.298 -0.318 11.925 1.00 96.25 202 PHE A O 1
ATOM 1626 N N . ALA A 1 203 ? -2.391 0.712 12.475 1.00 96.94 203 ALA A N 1
ATOM 1627 C CA . ALA A 1 203 ? -1.569 0.069 11.454 1.00 96.94 203 ALA A CA 1
ATOM 1628 C C . ALA A 1 203 ? -0.795 -1.118 12.011 1.00 96.94 203 ALA A C 1
ATOM 1630 O O . ALA A 1 203 ? -0.264 -1.038 13.120 1.00 96.94 203 ALA A O 1
ATOM 1631 N N . LYS A 1 204 ? -0.702 -2.201 11.232 1.00 95.31 204 LYS A N 1
ATOM 1632 C CA . LYS A 1 204 ? 0.152 -3.339 11.573 1.00 95.31 204 LYS A CA 1
ATOM 1633 C C . LYS A 1 204 ? 1.611 -2.914 11.514 1.00 95.31 204 LYS A C 1
ATOM 1635 O O . LYS A 1 204 ? 2.088 -2.447 10.481 1.00 95.31 204 LYS A O 1
ATOM 1640 N N . THR A 1 205 ? 2.329 -3.130 12.604 1.00 93.94 205 THR A N 1
ATOM 1641 C CA . THR A 1 205 ? 3.787 -3.009 12.614 1.00 93.94 205 THR A CA 1
ATOM 1642 C C . THR A 1 205 ? 4.421 -4.295 12.073 1.00 93.94 205 THR A C 1
ATOM 1644 O O . THR A 1 205 ? 3.741 -5.325 11.988 1.00 93.94 205 THR A O 1
ATOM 1647 N N . PRO A 1 206 ? 5.723 -4.292 11.738 1.00 88.75 206 PRO A N 1
ATOM 1648 C CA . PRO A 1 206 ? 6.444 -5.536 11.512 1.00 88.75 206 PRO A CA 1
ATOM 1649 C C . PRO A 1 206 ? 6.272 -6.446 12.731 1.00 88.75 206 PRO A C 1
ATOM 1651 O O . PRO A 1 206 ? 6.223 -5.956 13.866 1.00 88.75 206 PRO A O 1
ATOM 1654 N N . ASN A 1 207 ? 6.181 -7.756 12.505 1.00 74.88 207 ASN A N 1
ATOM 1655 C CA . ASN A 1 207 ? 6.302 -8.693 13.614 1.00 74.88 207 ASN A CA 1
ATOM 1656 C C . ASN A 1 207 ? 7.696 -8.510 14.229 1.00 74.88 207 ASN A C 1
ATOM 1658 O O . ASN A 1 207 ? 8.660 -8.417 13.462 1.00 74.88 207 ASN A O 1
ATOM 1662 N N . PRO A 1 208 ? 7.824 -8.450 15.566 1.00 58.69 208 PRO A N 1
ATOM 1663 C CA . PRO A 1 208 ? 9.135 -8.487 16.191 1.00 58.69 208 PRO A CA 1
ATOM 1664 C C . PRO A 1 208 ? 9.845 -9.749 15.699 1.00 58.69 208 PRO A C 1
ATOM 1666 O O . PRO A 1 208 ? 9.324 -10.861 15.801 1.00 58.69 208 PRO A O 1
ATOM 1669 N N . ASP A 1 209 ? 10.993 -9.561 15.058 1.00 51.47 209 ASP A N 1
ATOM 1670 C CA . ASP A 1 209 ? 11.776 -10.668 14.541 1.00 51.47 209 ASP A CA 1
ATOM 1671 C C . ASP A 1 209 ? 12.308 -11.452 15.748 1.00 51.47 209 ASP A C 1
ATOM 1673 O O . ASP A 1 209 ? 13.120 -10.937 16.516 1.00 51.47 209 ASP A O 1
ATOM 1677 N N . ASN A 1 210 ? 11.880 -12.707 15.923 1.00 40.03 210 ASN A N 1
ATOM 1678 C CA . ASN A 1 210 ? 12.421 -13.596 16.962 1.00 40.03 210 ASN A CA 1
ATOM 1679 C C . ASN A 1 210 ? 13.950 -13.781 16.838 1.00 40.03 210 ASN A C 1
ATOM 1681 O O . ASN A 1 210 ? 14.577 -14.344 17.735 1.00 40.03 210 ASN A O 1
ATOM 1685 N N . ARG A 1 211 ? 14.574 -13.314 15.746 1.00 41.34 211 ARG A N 1
ATOM 1686 C CA . ARG A 1 211 ? 16.032 -13.274 15.574 1.00 41.34 211 ARG A CA 1
ATOM 1687 C C . ARG A 1 211 ? 16.724 -12.124 16.308 1.00 41.34 211 ARG A C 1
ATOM 1689 O O . ARG A 1 211 ? 17.923 -12.233 16.533 1.00 41.34 211 ARG A O 1
ATOM 1696 N N . GLN A 1 212 ? 16.013 -11.077 16.728 1.00 36.81 212 GLN A N 1
ATOM 1697 C CA . GLN A 1 212 ? 16.597 -9.998 17.540 1.00 36.81 212 GLN A CA 1
ATOM 1698 C C . GLN A 1 212 ? 16.643 -10.319 19.044 1.00 36.81 212 GLN A C 1
ATOM 1700 O O . GLN A 1 212 ? 17.319 -9.622 19.785 1.00 36.81 212 GLN A O 1
ATOM 1705 N N . ILE A 1 213 ? 16.003 -11.406 19.497 1.00 40.78 213 ILE A N 1
ATOM 1706 C CA . ILE A 1 213 ? 16.016 -11.838 20.911 1.00 40.78 213 ILE A CA 1
ATOM 1707 C C . ILE A 1 213 ? 17.256 -12.709 21.235 1.00 40.78 213 ILE A C 1
ATOM 1709 O O . ILE A 1 213 ? 17.527 -13.012 22.390 1.00 40.78 213 ILE A O 1
ATOM 1713 N N . LYS A 1 214 ? 18.063 -13.097 20.234 1.00 34.09 214 LYS A N 1
ATOM 1714 C CA . LYS A 1 214 ? 19.315 -13.865 20.422 1.00 34.09 214 LYS A CA 1
ATOM 1715 C C . LYS A 1 214 ? 20.583 -13.026 20.229 1.00 34.09 214 LYS A C 1
ATOM 1717 O O . LYS A 1 214 ? 21.569 -13.513 19.683 1.00 34.09 214 LYS A O 1
ATOM 1722 N N . GLY A 1 215 ? 20.547 -11.766 20.644 1.00 37.78 215 GLY A N 1
ATOM 1723 C CA . GLY A 1 215 ? 21.671 -10.851 20.489 1.00 37.78 215 GLY A CA 1
ATOM 1724 C C . GLY A 1 215 ? 21.759 -9.840 21.618 1.00 37.78 215 GLY A C 1
ATOM 1725 O O . GLY A 1 215 ? 21.710 -8.648 21.349 1.00 37.78 215 GLY A O 1
ATOM 1726 N N . GLU A 1 216 ? 21.906 -10.312 22.852 1.00 30.55 216 GLU A N 1
ATOM 1727 C CA . GLU A 1 216 ? 22.604 -9.545 23.885 1.00 30.55 216 GLU A CA 1
ATOM 1728 C C . GLU A 1 216 ? 23.837 -10.355 24.322 1.00 30.55 216 GLU A C 1
ATOM 1730 O O . GLU A 1 216 ? 23.705 -11.571 24.508 1.00 30.55 216 GLU A O 1
ATOM 1735 N N . PRO A 1 217 ? 25.033 -9.734 24.365 1.00 39.91 217 PRO A N 1
ATOM 1736 C CA . PRO A 1 217 ? 26.240 -10.345 24.918 1.00 39.91 217 PRO A CA 1
ATOM 1737 C C . PRO A 1 217 ? 26.139 -10.582 26.429 1.00 39.91 217 PRO A C 1
ATOM 1739 O O . PRO A 1 217 ? 25.421 -9.815 27.111 1.00 39.91 217 PRO A O 1
#

Secondary structure (DSSP, 8-state):
-HHHHHHTTTEEEEE--TTHHHHGGGS-TT--EEEEEE--SS---S-SEEEEE--TT-TT-EEESSSS-B-TT---SS-SEEEE-TTT--EEEE-TT--SS--B--EEEEEEPP-S-----EESSSSS--SS--EE--GGG--EEEEEE-SSHHHHHHHHHH-TTEEEEEEETTTTEEEEEESS--PEEGGG-S-STTEEEEEEPPPP-TTGGG---